Protein AF-0000000069074494 (afdb_homodimer)

Secondary structure (DSSP, 8-state):
-HHHHHHHHHHHHHHHHHHTSTTTTHHHHHHHHSTT--HHHHHHTTHHHHHHHHHHHHHHHHHHHHHHHHHHHHHTS-HHHHHHHHHHHHHHHHHHHHHHHHHTT--HHHHHHHHHHHHHHHHHHHHHHHHH-/-HHHHHHHHHHHHHHHHHHTSTTTTHHHHHHHHSTT--HHHHHHTTHHHHHHHHHHHHHHHHHHHHHHHHHHHHHTS-HHHHHHHHHHHHHHHHHHHHHHHHHTT--HHHHHHHHHHHHHHHHHHHHHHHHH-

InterPro domains:
  IPR013879 Protein of unknown function DUF1761 [PF08570] (5-129)

Structure (mmCIF, N/CA/C/O backbone):
data_AF-0000000069074494-model_v1
#
loop_
_entity.id
_entity.type
_entity.pdbx_description
1 polymer 'Uncharacterized protein'
#
loop_
_atom_site.group_PDB
_atom_site.id
_atom_site.type_symbol
_atom_site.label_atom_id
_atom_site.label_alt_id
_atom_site.label_comp_id
_atom_site.label_asym_id
_atom_site.label_entity_id
_atom_site.label_seq_id
_atom_site.pdbx_PDB_ins_code
_atom_site.Cartn_x
_atom_site.Cartn_y
_atom_site.Cartn_z
_atom_site.occupancy
_atom_site.B_iso_or_equiv
_atom_site.auth_seq_id
_atom_site.auth_comp_id
_atom_site.auth_asym_id
_atom_site.auth_atom_id
_atom_site.pdbx_PDB_model_num
ATOM 1 N N . MET A 1 1 ? 14.758 -21.156 1.182 1 75.94 1 MET A N 1
ATOM 2 C CA . MET A 1 1 ? 13.602 -20.25 1.13 1 75.94 1 MET A CA 1
ATOM 3 C C . MET A 1 1 ? 13.734 -19.141 2.168 1 75.94 1 MET A C 1
ATOM 5 O O . MET A 1 1 ? 13.836 -17.969 1.817 1 75.94 1 MET A O 1
ATOM 9 N N . VAL A 1 2 ? 14.273 -19.469 3.252 1 88.75 2 VAL A N 1
ATOM 10 C CA . VAL A 1 2 ? 14.328 -18.516 4.359 1 88.75 2 VAL A CA 1
ATOM 11 C C . VAL A 1 2 ? 15.531 -17.594 4.188 1 88.75 2 VAL A C 1
ATOM 13 O O . VAL A 1 2 ? 15.422 -16.391 4.391 1 88.75 2 VAL A O 1
ATOM 16 N N . LEU A 1 3 ? 16.578 -18.141 3.568 1 95.38 3 LEU A N 1
ATOM 17 C CA . LEU A 1 3 ? 17.766 -17.312 3.393 1 95.38 3 LEU A CA 1
ATOM 18 C C . LEU A 1 3 ? 17.5 -16.188 2.404 1 95.38 3 LEU A C 1
ATOM 20 O O . LEU A 1 3 ? 17.953 -15.055 2.613 1 95.38 3 LEU A O 1
ATOM 24 N N . GLY A 1 4 ? 16.859 -16.453 1.281 1 96.06 4 GLY A N 1
ATOM 25 C CA . GLY A 1 4 ? 16.5 -15.43 0.317 1 96.06 4 GLY A CA 1
ATOM 26 C C . GLY A 1 4 ? 15.648 -14.32 0.913 1 96.06 4 GLY A C 1
ATOM 27 O O . GLY A 1 4 ? 15.859 -13.141 0.618 1 96.06 4 GLY A O 1
ATOM 28 N N . ALA A 1 5 ? 14.766 -14.75 1.766 1 96.62 5 ALA A N 1
ATOM 29 C CA . ALA A 1 5 ? 13.922 -13.766 2.447 1 96.62 5 ALA A CA 1
ATOM 30 C C . ALA A 1 5 ? 14.75 -12.883 3.371 1 96.62 5 ALA A C 1
ATOM 32 O O . ALA A 1 5 ? 14.57 -11.664 3.396 1 96.62 5 ALA A O 1
ATOM 33 N N . VAL A 1 6 ? 15.656 -13.469 4.121 1 97.62 6 VAL A N 1
ATOM 34 C CA . VAL A 1 6 ? 16.484 -12.727 5.07 1 97.62 6 VAL A CA 1
ATOM 35 C C . VAL A 1 6 ? 17.375 -11.742 4.316 1 97.62 6 VAL A C 1
ATOM 37 O O . VAL A 1 6 ? 17.5 -10.578 4.703 1 97.62 6 VAL A O 1
ATOM 40 N N . VAL A 1 7 ? 17.969 -12.188 3.26 1 97.69 7 VAL A N 1
ATOM 41 C CA . VAL A 1 7 ? 18.828 -11.328 2.463 1 97.69 7 VAL A CA 1
ATOM 42 C C . VAL A 1 7 ? 18.016 -10.18 1.879 1 97.69 7 VAL A C 1
ATOM 44 O O . VAL A 1 7 ? 18.469 -9.031 1.839 1 97.69 7 VAL A O 1
ATOM 47 N N . GLY A 1 8 ? 16.828 -10.516 1.332 1 97.56 8 GLY A N 1
ATOM 48 C CA . GLY A 1 8 ? 15.945 -9.477 0.823 1 97.56 8 GLY A CA 1
ATOM 49 C C . GLY A 1 8 ? 15.57 -8.438 1.869 1 97.56 8 GLY A C 1
ATOM 50 O O . GLY A 1 8 ? 15.586 -7.238 1.595 1 97.56 8 GLY A O 1
ATOM 51 N N . ILE A 1 9 ? 15.281 -8.875 3.086 1 97.19 9 ILE A N 1
ATOM 52 C CA . ILE A 1 9 ? 14.898 -8.008 4.195 1 97.19 9 ILE A CA 1
ATOM 53 C C . ILE A 1 9 ? 16.062 -7.09 4.555 1 97.19 9 ILE A C 1
ATOM 55 O O . ILE A 1 9 ? 15.898 -5.871 4.648 1 97.19 9 ILE A O 1
ATOM 59 N N . VAL A 1 10 ? 17.234 -7.621 4.703 1 97.38 10 VAL A N 1
ATOM 60 C CA . VAL A 1 10 ? 18.422 -6.844 5.078 1 97.38 10 VAL A CA 1
ATOM 61 C C . VAL A 1 10 ? 18.75 -5.855 3.967 1 97.38 10 VAL A C 1
ATOM 63 O O . VAL A 1 10 ? 19.062 -4.691 4.234 1 97.38 10 VAL A O 1
ATOM 66 N N . SER A 1 11 ? 18.719 -6.301 2.746 1 97.06 11 SER A N 1
ATOM 67 C CA . SER A 1 11 ? 19.016 -5.438 1.606 1 97.06 11 SER A CA 1
ATOM 68 C C . SER A 1 11 ? 18.031 -4.27 1.531 1 97.06 11 SER A C 1
ATOM 70 O O . SER A 1 11 ? 18.406 -3.166 1.13 1 97.06 11 SER A O 1
ATOM 72 N N . SER A 1 12 ? 16.797 -4.551 1.863 1 95.81 12 SER A N 1
ATOM 73 C CA . SER A 1 12 ? 15.789 -3.496 1.831 1 95.81 12 SER A CA 1
ATOM 74 C C . SER A 1 12 ? 16.078 -2.422 2.873 1 95.81 12 SER A C 1
ATOM 76 O O . SER A 1 12 ? 15.797 -1.242 2.654 1 95.81 12 SER A O 1
ATOM 78 N N . GLN A 1 13 ? 16.656 -2.836 4.055 1 95.62 13 GLN A N 1
ATOM 79 C CA . GLN A 1 13 ? 17.031 -1.867 5.078 1 95.62 13 GLN A CA 1
ATOM 80 C C . GLN A 1 13 ? 18.172 -0.971 4.594 1 95.62 13 GLN A C 1
ATOM 82 O O . GLN A 1 13 ? 18.156 0.241 4.816 1 95.62 13 GLN A O 1
ATOM 87 N N . VAL A 1 14 ? 19.109 -1.57 3.973 1 97.12 14 VAL A N 1
ATOM 88 C CA . VAL A 1 14 ? 20.234 -0.83 3.406 1 97.12 14 VAL A CA 1
ATOM 89 C C . VAL A 1 14 ? 19.734 0.125 2.326 1 97.12 14 VAL A C 1
ATOM 91 O O . VAL A 1 14 ? 20.141 1.287 2.277 1 97.12 14 VAL A O 1
ATOM 94 N N . LEU A 1 15 ? 18.875 -0.378 1.463 1 97.69 15 LEU A N 1
ATOM 95 C CA . LEU A 1 15 ? 18.281 0.456 0.42 1 97.69 15 LEU A CA 1
ATOM 96 C C . LEU A 1 15 ? 17.562 1.656 1.024 1 97.69 15 LEU A C 1
ATOM 98 O O . LEU A 1 15 ? 17.625 2.76 0.479 1 97.69 15 LEU A O 1
ATOM 102 N N . GLY A 1 16 ? 16.828 1.449 2.111 1 96.31 16 GLY A N 1
ATOM 103 C CA . GLY A 1 16 ? 16.141 2.547 2.783 1 96.31 16 GLY A CA 1
ATOM 104 C C . GLY A 1 16 ? 17.094 3.619 3.281 1 96.31 16 GLY A C 1
ATOM 105 O O . GLY A 1 16 ? 16.844 4.812 3.098 1 96.31 16 GLY A O 1
ATOM 106 N N . ALA A 1 17 ? 18.156 3.213 3.926 1 94.81 17 ALA A N 1
ATOM 107 C CA . ALA A 1 17 ? 19.156 4.148 4.422 1 94.81 17 ALA A CA 1
ATOM 108 C C . ALA A 1 17 ? 19.766 4.961 3.279 1 94.81 17 ALA A C 1
ATOM 110 O O . ALA A 1 17 ? 20.016 6.156 3.428 1 94.81 17 ALA A O 1
ATOM 111 N N . LEU A 1 18 ? 19.922 4.359 2.18 1 97.44 18 LEU A N 1
ATOM 112 C CA . LEU A 1 18 ? 20.5 5.035 1.025 1 97.44 18 LEU A CA 1
ATOM 113 C C . LEU A 1 18 ? 19.469 5.93 0.344 1 97.44 18 LEU A C 1
ATOM 115 O O . LEU A 1 18 ? 19.75 7.086 0.035 1 97.44 18 LEU A O 1
ATOM 119 N N . TRP A 1 19 ? 18.297 5.445 0.095 1 97.75 19 TRP A N 1
ATOM 120 C CA . TRP A 1 19 ? 17.234 6.117 -0.634 1 97.75 19 TRP A CA 1
ATOM 121 C C . TRP A 1 19 ? 16.828 7.414 0.06 1 97.75 19 TRP A C 1
ATOM 123 O O . TRP A 1 19 ? 16.578 8.43 -0.599 1 97.75 19 TRP A O 1
ATOM 133 N N . TYR A 1 20 ? 16.828 7.387 1.377 1 95.44 20 TYR A N 1
ATOM 134 C CA . TYR A 1 20 ? 16.359 8.539 2.131 1 95.44 20 TYR A CA 1
ATOM 135 C C . TYR A 1 20 ? 17.516 9.297 2.766 1 95.44 20 TYR A C 1
ATOM 137 O O . TYR A 1 20 ? 17.312 10.078 3.701 1 95.44 20 TYR A O 1
ATOM 145 N N . SER A 1 21 ? 18.672 9.047 2.289 1 95.44 21 SER A N 1
ATOM 146 C CA . SER A 1 21 ? 19.828 9.844 2.693 1 95.44 21 SER A CA 1
ATOM 147 C C . SER A 1 21 ? 19.781 11.234 2.068 1 95.44 21 SER A C 1
ATOM 149 O O . SER A 1 21 ? 19.172 11.43 1.02 1 95.44 21 SER A O 1
ATOM 151 N N . PRO A 1 22 ? 20.406 12.242 2.732 1 92.38 22 PRO A N 1
ATOM 152 C CA . PRO A 1 22 ? 20.438 13.602 2.186 1 92.38 22 PRO A CA 1
ATOM 153 C C . PRO A 1 22 ? 21.078 13.656 0.796 1 92.38 22 PRO A C 1
ATOM 155 O O . PRO A 1 22 ? 20.75 14.539 0.001 1 92.38 22 PRO A O 1
ATOM 158 N N . ARG A 1 23 ? 22 12.766 0.434 1 94.25 23 ARG A N 1
ATOM 159 C CA . ARG A 1 23 ? 22.719 12.758 -0.834 1 94.25 23 ARG A CA 1
ATOM 160 C C . ARG A 1 23 ? 21.844 12.227 -1.963 1 94.25 23 ARG A C 1
ATOM 162 O O . ARG A 1 23 ? 22.156 12.406 -3.141 1 94.25 23 ARG A O 1
ATOM 169 N N . VAL A 1 24 ? 20.688 11.602 -1.745 1 96.62 24 VAL A N 1
ATOM 170 C CA . VAL A 1 24 ? 19.828 11.008 -2.764 1 96.62 24 VAL A CA 1
ATOM 171 C C . VAL A 1 24 ? 18.469 11.703 -2.768 1 96.62 24 VAL A C 1
ATOM 173 O O . VAL A 1 24 ? 18.312 12.773 -3.361 1 96.62 24 VAL A O 1
ATOM 176 N N . LEU A 1 25 ? 17.422 11.023 -1.997 1 97.62 25 LEU A N 1
ATOM 177 C CA . LEU A 1 25 ? 16.094 11.633 -2.076 1 97.62 25 LEU A CA 1
ATOM 178 C C . LEU A 1 25 ? 15.617 12.07 -0.695 1 97.62 25 LEU A C 1
ATOM 180 O O . LEU A 1 25 ? 14.492 12.555 -0.55 1 97.62 25 LEU A O 1
ATOM 184 N N . GLY A 1 26 ? 16.5 11.953 0.281 1 94.62 26 GLY A N 1
ATOM 185 C CA . GLY A 1 26 ? 16.109 12.25 1.651 1 94.62 26 GLY A CA 1
ATOM 186 C C . GLY A 1 26 ? 15.711 13.695 1.859 1 94.62 26 GLY A C 1
ATOM 187 O O . GLY A 1 26 ? 14.703 13.977 2.506 1 94.62 26 GLY A O 1
ATOM 188 N N . ASN A 1 27 ? 16.453 14.648 1.321 1 94.56 27 ASN A N 1
ATOM 189 C CA . ASN A 1 27 ? 16.141 16.062 1.478 1 94.56 27 ASN A CA 1
ATOM 190 C C . ASN A 1 27 ? 14.852 16.453 0.771 1 94.56 27 ASN A C 1
ATOM 192 O O . ASN A 1 27 ? 14.055 17.219 1.305 1 94.56 27 ASN A O 1
ATOM 196 N N . ALA A 1 28 ? 14.688 15.969 -0.398 1 95.94 28 ALA A N 1
ATOM 197 C CA . ALA A 1 28 ? 13.461 16.234 -1.137 1 95.94 28 ALA A CA 1
ATOM 198 C C . ALA A 1 28 ? 12.242 15.688 -0.399 1 95.94 28 ALA A C 1
ATOM 200 O O . ALA A 1 28 ? 11.195 16.328 -0.348 1 95.94 28 ALA A O 1
ATOM 201 N N . TRP A 1 29 ? 12.414 14.562 0.149 1 96.56 29 TRP A N 1
ATOM 202 C CA . TRP A 1 29 ? 11.352 13.938 0.922 1 96.56 29 TRP A CA 1
ATOM 203 C C . TRP A 1 29 ? 11.039 14.742 2.174 1 96.56 29 TRP A C 1
ATOM 205 O O . TRP A 1 29 ? 9.867 15.016 2.469 1 96.56 29 TRP A O 1
ATOM 215 N N . MET A 1 30 ? 12.055 15.148 2.902 1 94 30 MET A N 1
ATOM 216 C CA . MET A 1 30 ? 11.875 15.875 4.156 1 94 30 MET A CA 1
ATOM 217 C C . MET A 1 30 ? 11.227 17.234 3.91 1 94 30 MET A C 1
ATOM 219 O O . MET A 1 30 ? 10.414 17.688 4.719 1 94 30 MET A O 1
ATOM 223 N N . ARG A 1 31 ? 11.547 17.844 2.857 1 94.81 31 ARG A N 1
ATOM 224 C CA . ARG A 1 31 ? 11.047 19.172 2.543 1 94.81 31 ARG A CA 1
ATOM 225 C C . ARG A 1 31 ? 9.531 19.188 2.398 1 94.81 31 ARG A C 1
ATOM 227 O O . ARG A 1 31 ? 8.867 20.141 2.781 1 94.81 31 ARG A O 1
ATOM 234 N N . VAL A 1 32 ? 9 18.094 1.913 1 95.62 32 VAL A N 1
ATOM 235 C CA . VAL A 1 32 ? 7.566 18.078 1.65 1 95.62 32 VAL A CA 1
ATOM 236 C C . VAL A 1 32 ? 6.836 17.406 2.812 1 95.62 32 VAL A C 1
ATOM 238 O O . VAL A 1 32 ? 5.66 17.703 3.061 1 95.62 32 VAL A O 1
ATOM 241 N N . THR A 1 33 ? 7.508 16.578 3.527 1 94 33 THR A N 1
ATOM 242 C CA . THR A 1 33 ? 6.891 15.836 4.621 1 94 33 THR A CA 1
ATOM 243 C C . THR A 1 33 ? 6.895 16.656 5.906 1 94 33 THR A C 1
ATOM 245 O O . THR A 1 33 ? 5.969 16.562 6.711 1 94 33 THR A O 1
ATOM 248 N N . TYR A 1 34 ? 7.914 17.406 6.109 1 93.12 34 TYR A N 1
ATOM 249 C CA . TYR A 1 34 ? 8.07 18.266 7.285 1 93.12 34 TYR A CA 1
ATOM 250 C C . TYR A 1 34 ? 8.477 19.672 6.887 1 93.12 34 TYR A C 1
ATOM 252 O O . TYR A 1 34 ? 9.57 20.141 7.234 1 93.12 34 TYR A O 1
ATOM 260 N N . PRO A 1 35 ? 7.473 20.328 6.324 1 92.81 35 PRO A N 1
ATOM 261 C CA . PRO A 1 35 ? 7.84 21.672 5.855 1 92.81 35 PRO A CA 1
ATOM 262 C C . PRO A 1 35 ? 8.297 22.594 6.988 1 92.81 35 PRO A C 1
ATOM 264 O O . PRO A 1 35 ? 7.625 22.688 8.016 1 92.81 35 PRO A O 1
ATOM 267 N N . GLY A 1 36 ? 9.469 23.234 6.766 1 91.44 36 GLY A N 1
ATOM 268 C CA . GLY A 1 36 ? 9.977 24.25 7.676 1 91.44 36 GLY A CA 1
ATOM 269 C C . GLY A 1 36 ? 10.688 23.672 8.883 1 91.44 36 GLY A C 1
ATOM 270 O O . GLY A 1 36 ? 11.125 24.406 9.766 1 91.44 36 GLY A O 1
ATOM 271 N N . LYS A 1 37 ? 10.742 22.422 8.961 1 89.75 37 LYS A N 1
ATOM 272 C CA . LYS A 1 37 ? 11.422 21.797 10.094 1 89.75 37 LYS A CA 1
ATOM 273 C C . LYS A 1 37 ? 12.812 21.312 9.703 1 89.75 37 LYS A C 1
ATOM 275 O O . LYS A 1 37 ? 13.031 20.891 8.57 1 89.75 37 LYS A O 1
ATOM 280 N N . THR A 1 38 ? 13.656 21.422 10.633 1 85.56 38 THR A N 1
ATOM 281 C CA . THR A 1 38 ? 15 20.875 10.43 1 85.56 38 THR A CA 1
ATOM 282 C C . THR A 1 38 ? 15.055 19.406 10.812 1 85.56 38 THR A C 1
ATOM 284 O O . THR A 1 38 ? 14.156 18.906 11.492 1 85.56 38 THR A O 1
ATOM 287 N N . GLU A 1 39 ? 16.062 18.75 10.25 1 82.44 39 GLU A N 1
ATOM 288 C CA . GLU A 1 39 ? 16.25 17.344 10.602 1 82.44 39 GLU A CA 1
ATOM 289 C C . GLU A 1 39 ? 16.328 17.156 12.117 1 82.44 39 GLU A C 1
ATOM 291 O O . GLU A 1 39 ? 15.812 16.188 12.656 1 82.44 39 GLU A O 1
ATOM 296 N N . GLU A 1 40 ? 17.062 18.062 12.734 1 82.75 40 GLU A N 1
ATOM 297 C CA . GLU A 1 40 ? 17.203 18.016 14.188 1 82.75 40 GLU A CA 1
ATOM 298 C C . GLU A 1 40 ? 15.859 18.141 14.883 1 82.75 40 GLU A C 1
ATOM 300 O O . GLU A 1 40 ? 15.602 17.469 15.883 1 82.75 40 GLU A O 1
ATOM 305 N N . GLU A 1 41 ? 15.039 18.938 14.398 1 85.25 41 GLU A N 1
ATOM 306 C CA . GLU A 1 41 ? 13.711 19.125 14.977 1 85.25 41 GLU A CA 1
ATOM 307 C C . GLU A 1 41 ? 12.852 17.875 14.805 1 85.25 41 GLU A C 1
ATOM 309 O O . GLU A 1 41 ? 12.109 17.484 15.719 1 85.25 41 GLU A O 1
ATOM 314 N N . VAL A 1 42 ? 12.93 17.312 13.648 1 82.94 42 VAL A N 1
ATOM 315 C CA . VAL A 1 42 ? 12.156 16.109 13.359 1 82.94 42 VAL A CA 1
ATOM 316 C C . VAL A 1 42 ? 12.641 14.953 14.227 1 82.94 42 VAL A C 1
ATOM 318 O O . VAL A 1 42 ? 11.844 14.203 14.781 1 82.94 42 VAL A O 1
ATOM 321 N N . ARG A 1 43 ? 13.891 14.859 14.336 1 80.31 43 ARG A N 1
ATOM 322 C CA . ARG A 1 43 ? 14.492 13.797 15.133 1 80.31 43 ARG A CA 1
ATOM 323 C C . ARG A 1 43 ? 14.172 13.984 16.609 1 80.31 43 ARG A C 1
ATOM 325 O O . ARG A 1 43 ? 13.961 13 17.328 1 80.31 43 ARG A O 1
ATOM 332 N N . ALA A 1 44 ? 14.266 15.18 17 1 77.38 44 ALA A N 1
ATOM 333 C CA . ALA A 1 44 ? 13.953 15.5 18.391 1 77.38 44 ALA A CA 1
ATOM 334 C C . ALA A 1 44 ? 12.5 15.172 18.719 1 77.38 44 ALA A C 1
ATOM 336 O O . ALA A 1 44 ? 12.18 14.828 19.859 1 77.38 44 ALA A O 1
ATOM 337 N N . ALA A 1 45 ? 11.812 15.305 17.609 1 73.88 45 ALA A N 1
ATOM 338 C CA . ALA A 1 45 ? 10.414 14.93 17.812 1 73.88 45 ALA A CA 1
ATOM 339 C C . ALA A 1 45 ? 10.242 13.414 17.781 1 73.88 45 ALA A C 1
ATOM 341 O O . ALA A 1 45 ? 10.922 12.719 17.016 1 73.88 45 ALA A O 1
ATOM 342 N N . ASN A 1 46 ? 10.336 12.695 18.844 1 61.25 46 ASN A N 1
ATOM 343 C CA . ASN A 1 46 ? 10.227 11.281 19.188 1 61.25 46 ASN A CA 1
ATOM 344 C C . ASN A 1 46 ? 9.719 10.445 18.016 1 61.25 46 ASN A C 1
ATOM 346 O O . ASN A 1 46 ? 9.742 9.219 18.062 1 61.25 46 ASN A O 1
ATOM 350 N N . ASN A 1 47 ? 9.703 10.938 16.781 1 64.75 47 ASN A N 1
ATOM 351 C CA . ASN A 1 47 ? 9.047 10.188 15.711 1 64.75 47 ASN A CA 1
ATOM 352 C C . ASN A 1 47 ? 10.023 9.25 15.008 1 64.75 47 ASN A C 1
ATOM 354 O O . ASN A 1 47 ? 9.695 8.102 14.727 1 64.75 47 ASN A O 1
ATOM 358 N N . CYS A 1 48 ? 11.211 9.641 14.984 1 67.12 48 CYS A N 1
ATOM 359 C CA . CYS A 1 48 ? 12.172 8.867 14.203 1 67.12 48 CYS A CA 1
ATOM 360 C C . CYS A 1 48 ? 12.711 7.691 15.008 1 67.12 48 CYS A C 1
ATOM 362 O O . CYS A 1 48 ? 12.891 6.598 14.477 1 67.12 48 CYS A O 1
ATOM 364 N N . SER A 1 49 ? 12.945 7.918 16.266 1 77.31 49 SER A N 1
ATOM 365 C CA . SER A 1 49 ? 13.492 6.848 17.078 1 77.31 49 SER A CA 1
ATOM 366 C C . SER A 1 49 ? 12.516 5.684 17.203 1 77.31 49 SER A C 1
ATOM 368 O O . SER A 1 49 ? 12.93 4.527 17.312 1 77.31 49 SER A O 1
ATOM 370 N N . LYS A 1 50 ? 11.344 5.945 17.156 1 86.69 50 LYS A N 1
ATOM 371 C CA . LYS A 1 50 ? 10.336 4.887 17.234 1 86.69 50 LYS A CA 1
ATOM 372 C C . LYS A 1 50 ? 10.055 4.305 15.844 1 86.69 50 LYS A C 1
ATOM 374 O O . LYS A 1 50 ? 9.68 3.135 15.727 1 86.69 50 LYS A O 1
ATOM 379 N N . ALA A 1 51 ? 10.266 5.102 14.883 1 90.5 51 ALA A N 1
ATOM 380 C CA . ALA A 1 51 ? 9.93 4.711 13.523 1 90.5 51 ALA A CA 1
ATOM 381 C C . ALA A 1 51 ? 10.883 3.646 12.992 1 90.5 51 ALA A C 1
ATOM 383 O O . ALA A 1 51 ? 10.469 2.709 12.312 1 90.5 51 ALA A O 1
ATOM 384 N N . MET A 1 52 ? 12.125 3.74 13.43 1 90.56 52 MET A N 1
ATOM 385 C CA . MET A 1 52 ? 13.141 2.857 12.859 1 90.56 52 MET A CA 1
ATOM 386 C C . MET A 1 52 ? 12.891 1.408 13.266 1 90.56 52 MET A C 1
ATOM 388 O O . MET A 1 52 ? 12.805 0.527 12.406 1 90.56 52 MET A O 1
ATOM 392 N N . PRO A 1 53 ? 12.727 1.116 14.5 1 93.25 53 PRO A N 1
ATOM 393 C CA . PRO A 1 53 ? 12.477 -0.283 14.859 1 93.25 53 PRO A CA 1
ATOM 394 C C . PRO A 1 53 ? 11.164 -0.809 14.297 1 93.25 53 PRO A C 1
ATOM 396 O O . PRO A 1 53 ? 11.07 -1.978 13.914 1 93.25 53 PRO A O 1
ATOM 399 N N . VAL A 1 54 ? 10.156 -0.032 14.312 1 94.5 54 VAL A N 1
ATOM 400 C CA . VAL A 1 54 ? 8.867 -0.443 13.766 1 94.5 54 VAL A CA 1
ATOM 401 C C . VAL A 1 54 ? 9.008 -0.752 12.281 1 94.5 54 VAL A C 1
ATOM 403 O O . VAL A 1 54 ? 8.445 -1.736 11.789 1 94.5 54 VAL A O 1
ATOM 406 N N . ALA A 1 55 ? 9.727 0.119 11.617 1 93.88 55 ALA A N 1
ATOM 407 C CA . ALA A 1 55 ? 9.969 -0.095 10.195 1 93.88 55 ALA A CA 1
ATOM 408 C C . ALA A 1 55 ? 10.719 -1.402 9.953 1 93.88 55 ALA A C 1
ATOM 410 O O . ALA A 1 55 ? 10.391 -2.15 9.031 1 93.88 55 ALA A O 1
ATOM 411 N N . MET A 1 56 ? 11.719 -1.645 10.789 1 95.19 56 MET A N 1
ATOM 412 C CA . MET A 1 56 ? 12.508 -2.861 10.633 1 95.19 56 MET A CA 1
ATOM 413 C C . MET A 1 56 ? 11.641 -4.102 10.805 1 95.19 56 MET A C 1
ATOM 415 O O . MET A 1 56 ? 11.75 -5.055 10.031 1 95.19 56 MET A O 1
ATOM 419 N N . VAL A 1 57 ? 10.797 -4.09 11.781 1 97.38 57 VAL A N 1
ATOM 420 C CA . VAL A 1 57 ? 9.914 -5.223 12.055 1 97.38 57 VAL A CA 1
ATOM 421 C C . VAL A 1 57 ? 8.914 -5.387 10.922 1 97.38 57 VAL A C 1
ATOM 423 O O . VAL A 1 57 ? 8.664 -6.504 10.461 1 97.38 57 VAL A O 1
ATOM 426 N N . SER A 1 58 ? 8.367 -4.324 10.5 1 98 58 SER A N 1
ATOM 427 C CA . SER A 1 58 ? 7.352 -4.391 9.461 1 98 58 SER A CA 1
ATOM 428 C C . SER A 1 58 ? 7.934 -4.922 8.156 1 98 58 SER A C 1
ATOM 430 O O . SER A 1 58 ? 7.285 -5.699 7.449 1 98 58 SER A O 1
ATOM 432 N N . TYR A 1 59 ? 9.102 -4.492 7.789 1 97.44 59 TYR A N 1
ATOM 433 C CA . TYR A 1 59 ? 9.719 -4.969 6.555 1 97.44 59 TYR A CA 1
ATOM 434 C C . TYR A 1 59 ? 10.117 -6.434 6.676 1 97.44 59 TYR A C 1
ATOM 436 O O . TYR A 1 59 ? 10.078 -7.18 5.695 1 97.44 59 TYR A O 1
ATOM 444 N N . ALA A 1 60 ? 10.594 -6.773 7.898 1 97.94 60 ALA A N 1
ATOM 445 C CA . ALA A 1 60 ? 10.859 -8.195 8.117 1 97.94 60 ALA A CA 1
ATOM 446 C C . ALA A 1 60 ? 9.602 -9.031 7.895 1 97.94 60 ALA A C 1
ATOM 448 O O . ALA A 1 60 ? 9.648 -10.055 7.215 1 97.94 60 ALA A O 1
ATOM 449 N N . LEU A 1 61 ? 8.5 -8.602 8.484 1 98.56 61 LEU A N 1
ATOM 450 C CA . LEU A 1 61 ? 7.23 -9.305 8.312 1 98.56 61 LEU A CA 1
ATOM 451 C C . LEU A 1 61 ? 6.812 -9.312 6.844 1 98.56 61 LEU A C 1
ATOM 453 O O . LEU A 1 61 ? 6.27 -10.305 6.355 1 98.56 61 LEU A O 1
ATOM 457 N N . LEU A 1 62 ? 7.043 -8.25 6.18 1 98.5 62 LEU A N 1
ATOM 458 C CA . LEU A 1 62 ? 6.727 -8.148 4.758 1 98.5 62 LEU A CA 1
ATOM 459 C C . LEU A 1 62 ? 7.512 -9.172 3.949 1 98.5 62 LEU A C 1
ATOM 461 O O . LEU A 1 62 ? 6.953 -9.859 3.092 1 98.5 62 LEU A O 1
ATOM 465 N N . GLY A 1 63 ? 8.812 -9.203 4.18 1 97.94 63 GLY A N 1
ATOM 466 C CA . GLY A 1 63 ? 9.633 -10.18 3.48 1 97.94 63 GLY A CA 1
ATOM 467 C C . GLY A 1 63 ? 9.18 -11.609 3.705 1 97.94 63 GLY A C 1
ATOM 468 O O . GLY A 1 63 ? 9.133 -12.406 2.766 1 97.94 63 GLY A O 1
ATOM 469 N N . PHE A 1 64 ? 8.836 -11.906 4.938 1 97.75 64 PHE A N 1
ATOM 470 C CA . PHE A 1 64 ? 8.383 -13.258 5.25 1 97.75 64 PHE A CA 1
ATOM 471 C C . PHE A 1 64 ? 7.02 -13.531 4.621 1 97.75 64 PHE A C 1
ATOM 473 O O . PHE A 1 64 ? 6.734 -14.648 4.199 1 97.75 64 PHE A O 1
ATOM 480 N N . LEU A 1 65 ? 6.211 -12.578 4.668 1 98 65 LEU A N 1
ATOM 481 C CA . LEU A 1 65 ? 4.91 -12.711 4.016 1 98 65 LEU A CA 1
ATOM 482 C C . LEU A 1 65 ? 5.078 -13.023 2.533 1 98 65 LEU A C 1
ATOM 484 O O . LEU A 1 65 ? 4.406 -13.906 1.999 1 98 65 LEU A O 1
ATOM 488 N N . ILE A 1 66 ? 5.918 -12.289 1.86 1 97.12 66 ILE A N 1
ATOM 489 C CA . ILE A 1 66 ? 6.152 -12.492 0.436 1 97.12 66 ILE A CA 1
ATOM 490 C C . ILE A 1 66 ? 6.734 -13.891 0.209 1 97.12 66 ILE A C 1
ATOM 492 O O . ILE A 1 66 ? 6.312 -14.602 -0.707 1 97.12 66 ILE A O 1
ATOM 496 N N . ASN A 1 67 ? 7.637 -14.258 1.052 1 96.5 67 ASN A N 1
ATOM 497 C CA . ASN A 1 67 ? 8.219 -15.586 0.947 1 96.5 67 ASN A CA 1
ATOM 498 C C . ASN A 1 67 ? 7.168 -16.672 1.116 1 96.5 67 ASN A C 1
ATOM 500 O O . ASN A 1 67 ? 7.172 -17.672 0.386 1 96.5 67 ASN A O 1
ATOM 504 N N . PHE A 1 68 ? 6.383 -16.484 2.113 1 94.38 68 PHE A N 1
ATOM 505 C CA . PHE A 1 68 ? 5.34 -17.453 2.398 1 94.38 68 PHE A CA 1
ATOM 506 C C . PHE A 1 68 ? 4.316 -17.5 1.271 1 94.38 68 PHE A C 1
ATOM 508 O O . PHE A 1 68 ? 3.939 -18.594 0.812 1 94.38 68 PHE A O 1
ATOM 515 N N . ALA A 1 69 ? 3.867 -16.438 0.812 1 92.56 69 ALA A N 1
ATOM 516 C CA . ALA A 1 69 ? 2.75 -16.344 -0.124 1 92.56 69 ALA A CA 1
ATOM 517 C C . ALA A 1 69 ? 3.203 -16.656 -1.551 1 92.56 69 ALA A C 1
ATOM 519 O O . ALA A 1 69 ? 2.443 -17.203 -2.346 1 92.56 69 ALA A O 1
ATOM 520 N N . LEU A 1 70 ? 4.395 -16.297 -1.869 1 90.38 70 LEU A N 1
ATOM 521 C CA . LEU A 1 70 ? 4.805 -16.344 -3.268 1 90.38 70 LEU A CA 1
ATOM 522 C C . LEU A 1 70 ? 6.055 -17.203 -3.432 1 90.38 70 LEU A C 1
ATOM 524 O O . LEU A 1 70 ? 6.512 -17.438 -4.555 1 90.38 70 LEU A O 1
ATOM 528 N N . GLY A 1 71 ? 6.586 -17.656 -2.385 1 89.75 71 GLY A N 1
ATOM 529 C CA . GLY A 1 71 ? 7.84 -18.406 -2.41 1 89.75 71 GLY A CA 1
ATOM 530 C C . GLY A 1 71 ? 7.875 -19.484 -3.477 1 89.75 71 GLY A C 1
ATOM 531 O O . GLY A 1 71 ? 8.75 -19.469 -4.344 1 89.75 71 GLY A O 1
ATOM 532 N N . PRO A 1 72 ? 6.93 -20.391 -3.438 1 89.19 72 PRO A N 1
ATOM 533 C CA . PRO A 1 72 ? 6.938 -21.484 -4.418 1 89.19 72 PRO A CA 1
ATOM 534 C C . PRO A 1 72 ? 6.848 -20.984 -5.855 1 89.19 72 PRO A C 1
ATOM 536 O O . PRO A 1 72 ? 7.508 -21.516 -6.746 1 89.19 72 PRO A O 1
ATOM 539 N N . LEU A 1 73 ? 6.148 -19.938 -6.055 1 86 73 LEU A N 1
ATOM 540 C CA . LEU A 1 73 ? 6 -19.375 -7.387 1 86 73 LEU A CA 1
ATOM 541 C C . LEU A 1 73 ? 7.273 -18.641 -7.816 1 86 73 LEU A C 1
ATOM 543 O O . LEU A 1 73 ? 7.637 -18.672 -8.992 1 86 73 LEU A O 1
ATOM 547 N N . LEU A 1 74 ? 7.875 -18.047 -6.906 1 90.81 74 LEU A N 1
ATOM 548 C CA . LEU A 1 74 ? 9.086 -17.297 -7.203 1 90.81 74 LEU A CA 1
ATOM 549 C C . LEU A 1 74 ? 10.266 -18.234 -7.461 1 90.81 74 LEU A C 1
ATOM 551 O O . LEU A 1 74 ? 11.062 -17.984 -8.367 1 90.81 74 LEU A O 1
ATOM 555 N N . LYS A 1 75 ? 10.289 -19.25 -6.801 1 89.25 75 LYS A N 1
ATOM 556 C CA . LYS A 1 75 ? 11.398 -20.188 -6.93 1 89.25 75 LYS A CA 1
ATOM 557 C C . LYS A 1 75 ? 11.297 -21 -8.219 1 89.25 75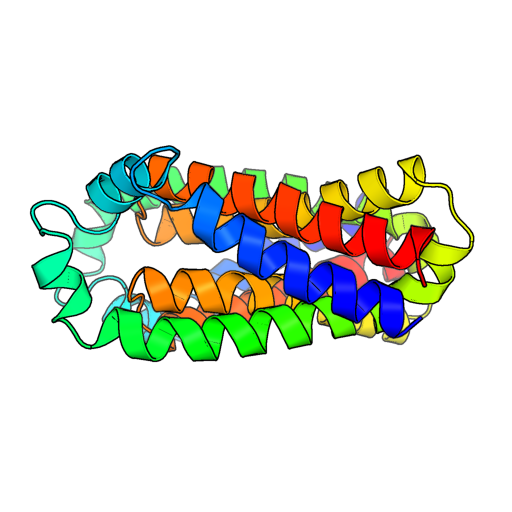 LYS A C 1
ATOM 559 O O . LYS A 1 75 ? 12.305 -21.406 -8.781 1 89.25 75 LYS A O 1
ATOM 564 N N . SER A 1 76 ? 10.141 -21.234 -8.625 1 89.06 76 SER A N 1
ATOM 565 C CA . SER A 1 76 ? 9.93 -22 -9.852 1 89.06 76 SER A CA 1
ATOM 566 C C . SER A 1 76 ? 10.023 -21.109 -11.086 1 89.06 76 SER A C 1
ATOM 568 O O . SER A 1 76 ? 10 -21.594 -12.211 1 89.06 76 SER A O 1
ATOM 570 N N . GLY A 1 77 ? 10.203 -19.75 -10.844 1 88.75 77 GLY A N 1
ATOM 571 C CA . GLY A 1 77 ? 10.234 -18.812 -11.953 1 88.75 77 GLY A CA 1
ATOM 572 C C . GLY A 1 77 ? 11.617 -18.266 -12.227 1 88.75 77 GLY A C 1
ATOM 573 O O . GLY A 1 77 ? 12.602 -18.688 -11.625 1 88.75 77 GLY A O 1
ATOM 574 N N . SER A 1 78 ? 11.688 -17.422 -13.227 1 92.31 78 SER A N 1
ATOM 575 C CA . SER A 1 78 ? 12.914 -16.734 -13.594 1 92.31 78 SER A CA 1
ATOM 576 C C . SER A 1 78 ? 13.07 -15.438 -12.797 1 92.31 78 SER A C 1
ATOM 578 O O . SER A 1 78 ? 12.148 -15.008 -12.109 1 92.31 78 SER A O 1
ATOM 580 N N . CYS A 1 79 ? 14.258 -14.906 -12.906 1 93.44 79 CYS A N 1
ATOM 581 C CA . CYS A 1 79 ? 14.5 -13.594 -12.305 1 93.44 79 CYS A CA 1
ATOM 582 C C . CYS A 1 79 ? 13.555 -12.547 -12.891 1 93.44 79 CYS A C 1
ATOM 584 O O . CYS A 1 79 ? 13.094 -11.656 -12.18 1 93.44 79 CYS A O 1
ATOM 586 N N . VAL A 1 80 ? 13.32 -12.695 -14.164 1 95.75 80 VAL A N 1
ATOM 587 C CA . VAL A 1 80 ? 12.398 -11.781 -14.828 1 95.75 80 VAL A CA 1
ATOM 588 C C . VAL A 1 80 ? 11 -11.938 -14.234 1 95.75 80 VAL A C 1
ATOM 590 O O . VAL A 1 80 ? 10.297 -10.945 -14.016 1 95.75 80 VAL A O 1
ATOM 593 N N . ASP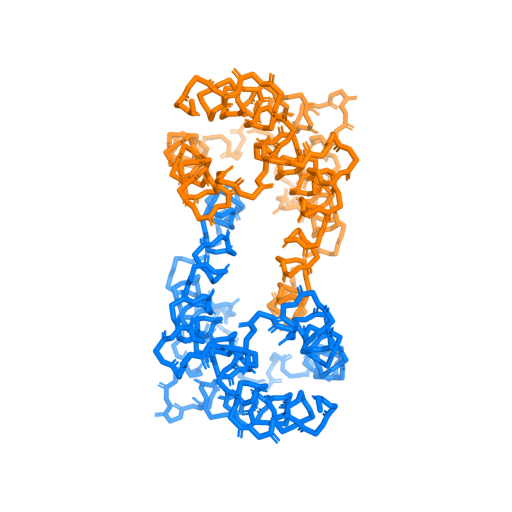 A 1 81 ? 10.602 -13.164 -13.914 1 95.12 81 ASP A N 1
ATOM 594 C CA . ASP A 1 81 ? 9.312 -13.414 -13.281 1 95.12 81 ASP A CA 1
ATOM 595 C C . ASP A 1 81 ? 9.234 -12.75 -11.906 1 95.12 81 ASP A C 1
ATOM 597 O O . ASP A 1 81 ? 8.188 -12.219 -11.523 1 95.12 81 ASP A O 1
ATOM 601 N N . ALA A 1 82 ? 10.344 -12.875 -11.219 1 96.38 82 ALA A N 1
ATOM 602 C CA . ALA A 1 82 ? 10.406 -12.266 -9.898 1 96.38 82 ALA A CA 1
ATOM 603 C C . ALA A 1 82 ? 10.234 -10.75 -9.984 1 96.38 82 ALA A C 1
ATOM 605 O O . ALA A 1 82 ? 9.531 -10.148 -9.172 1 96.38 82 ALA A O 1
ATOM 606 N N . ILE A 1 83 ? 10.852 -10.133 -10.984 1 97.75 83 ILE A N 1
ATOM 607 C CA . ILE A 1 83 ? 10.758 -8.688 -11.188 1 97.75 83 ILE A CA 1
ATOM 608 C C . ILE A 1 83 ? 9.32 -8.312 -11.539 1 97.75 83 ILE A C 1
ATOM 610 O O . ILE A 1 83 ? 8.766 -7.363 -10.984 1 97.75 83 ILE A O 1
ATOM 614 N N . VAL A 1 84 ? 8.734 -9.023 -12.438 1 96.75 84 VAL A N 1
ATOM 615 C CA . VAL A 1 84 ? 7.371 -8.742 -12.875 1 96.75 84 VAL A CA 1
ATOM 616 C C . VAL A 1 84 ? 6.406 -8.852 -11.695 1 96.75 84 VAL A C 1
ATOM 618 O O . VAL A 1 84 ? 5.562 -7.977 -11.5 1 96.75 84 VAL A O 1
ATOM 621 N N . ARG A 1 85 ? 6.527 -9.875 -10.906 1 95.81 85 ARG A N 1
ATOM 622 C CA . ARG A 1 85 ? 5.66 -10.055 -9.75 1 95.81 85 ARG A CA 1
ATOM 623 C C . ARG A 1 85 ? 5.848 -8.93 -8.734 1 95.81 85 ARG A C 1
ATOM 625 O O . ARG A 1 85 ? 4.875 -8.406 -8.188 1 95.81 85 ARG A O 1
ATOM 632 N N . GLY A 1 86 ? 7.117 -8.609 -8.469 1 97.69 86 GLY A N 1
ATOM 633 C CA . GLY A 1 86 ? 7.391 -7.504 -7.566 1 97.69 86 GLY A CA 1
ATOM 634 C C . GLY A 1 86 ? 6.777 -6.195 -8.023 1 97.69 86 GLY A C 1
ATOM 635 O O . GLY A 1 86 ? 6.191 -5.465 -7.219 1 97.69 86 GLY A O 1
ATOM 636 N N . VAL A 1 87 ? 6.875 -5.898 -9.289 1 98.06 87 VAL A N 1
ATOM 637 C CA . VAL A 1 87 ? 6.336 -4.664 -9.852 1 98.06 87 VAL A CA 1
ATOM 638 C C . VAL A 1 87 ? 4.812 -4.68 -9.766 1 98.06 87 VAL A C 1
ATOM 640 O O . VAL A 1 87 ? 4.191 -3.672 -9.43 1 98.06 87 VAL A O 1
ATOM 643 N N . LEU A 1 88 ? 4.195 -5.793 -10.031 1 97.19 88 LEU A N 1
ATOM 644 C CA . LEU A 1 88 ? 2.74 -5.895 -9.977 1 97.19 88 LEU A CA 1
ATOM 645 C C . LEU A 1 88 ? 2.234 -5.672 -8.555 1 97.19 88 LEU A C 1
ATOM 647 O O . LEU A 1 88 ? 1.254 -4.953 -8.344 1 97.19 88 LEU A O 1
ATOM 651 N N . ILE A 1 89 ? 2.887 -6.289 -7.617 1 97.62 89 ILE A N 1
ATOM 652 C CA . ILE A 1 89 ? 2.514 -6.109 -6.219 1 97.62 89 ILE A CA 1
ATOM 653 C C . ILE A 1 89 ? 2.666 -4.641 -5.832 1 97.62 89 ILE A C 1
ATOM 655 O O . ILE A 1 89 ? 1.81 -4.082 -5.141 1 97.62 89 ILE A O 1
ATOM 659 N N . SER A 1 90 ? 3.768 -4.047 -6.254 1 98.5 90 SER A N 1
ATOM 660 C CA . SER A 1 90 ? 4.012 -2.65 -5.91 1 98.5 90 SER A CA 1
ATOM 661 C C . SER A 1 90 ? 2.971 -1.735 -6.543 1 98.5 90 SER A C 1
ATOM 663 O O . SER A 1 90 ? 2.621 -0.698 -5.977 1 98.5 90 SER A O 1
ATOM 665 N N . MET A 1 91 ? 2.479 -2.104 -7.695 1 98.56 91 MET A N 1
ATOM 666 C CA . MET A 1 91 ? 1.426 -1.317 -8.336 1 98.56 91 MET A CA 1
ATOM 667 C C . MET A 1 91 ? 0.138 -1.369 -7.52 1 98.56 91 MET A C 1
ATOM 669 O O . MET A 1 91 ? -0.603 -0.386 -7.457 1 98.56 91 MET A O 1
ATOM 673 N N . VAL A 1 92 ? -0.145 -2.512 -6.941 1 98.38 92 VAL A N 1
ATOM 674 C CA . VAL A 1 92 ? -1.302 -2.621 -6.059 1 98.38 92 VAL A CA 1
ATOM 675 C C . VAL A 1 92 ? -1.163 -1.641 -4.898 1 98.38 92 VAL A C 1
ATOM 677 O O . VAL A 1 92 ? -2.104 -0.91 -4.578 1 98.38 92 VAL A O 1
ATOM 680 N N . VAL A 1 93 ? 0.032 -1.607 -4.309 1 98.62 93 VAL A N 1
ATOM 681 C CA . VAL A 1 93 ? 0.336 -0.736 -3.178 1 98.62 93 VAL A CA 1
ATOM 682 C C . VAL A 1 93 ? 0.144 0.723 -3.584 1 98.62 93 VAL A C 1
ATOM 684 O O . VAL A 1 93 ? -0.459 1.506 -2.846 1 98.62 93 VAL A O 1
ATOM 687 N N . THR A 1 94 ? 0.612 1.014 -4.754 1 98.75 94 THR A N 1
ATOM 688 C CA . THR A 1 94 ? 0.557 2.387 -5.242 1 98.75 94 THR A CA 1
ATOM 689 C C . THR A 1 94 ? -0.881 2.793 -5.551 1 98.75 94 THR A C 1
ATOM 691 O O . THR A 1 94 ? -1.347 3.844 -5.102 1 98.75 94 THR A O 1
ATOM 694 N N . LEU A 1 95 ? -1.543 1.988 -6.242 1 98.69 95 LEU A N 1
ATOM 695 C CA . LEU A 1 95 ? -2.863 2.352 -6.746 1 98.69 95 LEU A CA 1
ATOM 696 C C . LEU A 1 95 ? -3.855 2.512 -5.602 1 98.69 95 LEU A C 1
ATOM 698 O O . LEU A 1 95 ? -4.699 3.41 -5.625 1 98.69 95 LEU A O 1
ATOM 702 N N . ILE A 1 96 ? -3.77 1.655 -4.648 1 98.25 96 ILE A N 1
ATOM 703 C CA . ILE A 1 96 ? -4.742 1.775 -3.568 1 98.25 96 ILE A CA 1
ATOM 704 C C . ILE A 1 96 ? -4.422 3 -2.717 1 98.25 96 ILE A C 1
ATOM 706 O O . ILE A 1 96 ? -5.324 3.639 -2.17 1 98.25 96 ILE A O 1
ATOM 710 N N . ASP A 1 97 ? -3.152 3.377 -2.635 1 98.44 97 ASP A N 1
ATOM 711 C CA . ASP A 1 97 ? -2.762 4.492 -1.777 1 98.44 97 ASP A CA 1
ATOM 712 C C . ASP A 1 97 ? -2.998 5.828 -2.477 1 98.44 97 ASP A C 1
ATOM 714 O O . ASP A 1 97 ? -2.982 6.883 -1.834 1 98.44 97 ASP A O 1
ATOM 718 N N . VAL A 1 98 ? -3.139 5.836 -3.807 1 97.88 98 VAL A N 1
ATOM 719 C CA . VAL A 1 98 ? -3.416 7.078 -4.52 1 97.88 98 VAL A CA 1
ATOM 720 C C . VAL A 1 98 ? -4.652 7.75 -3.924 1 97.88 98 VAL A C 1
ATOM 722 O O . VAL A 1 98 ? -4.645 8.953 -3.658 1 97.88 98 VAL A O 1
ATOM 725 N N . ALA A 1 99 ? -5.703 7.004 -3.732 1 95.81 99 ALA A N 1
ATOM 726 C CA . ALA A 1 99 ? -6.941 7.551 -3.189 1 95.81 99 ALA A CA 1
ATOM 727 C C . ALA A 1 99 ? -6.727 8.109 -1.784 1 95.81 99 ALA A C 1
ATOM 729 O O . ALA A 1 99 ? -7.191 9.203 -1.466 1 95.81 99 ALA A O 1
ATOM 730 N N . HIS A 1 100 ? -6.023 7.332 -0.944 1 96.88 100 HIS A N 1
ATOM 731 C CA . HIS A 1 100 ? -5.766 7.801 0.413 1 96.88 100 HIS A CA 1
ATOM 732 C C . HIS A 1 100 ? -4.938 9.078 0.407 1 96.88 100 HIS A C 1
ATOM 734 O O . HIS A 1 100 ? -5.191 9.992 1.201 1 96.88 100 HIS A O 1
ATOM 740 N N . CYS A 1 101 ? -3.936 9.07 -0.478 1 96 101 CYS A N 1
ATOM 741 C CA . CYS A 1 101 ? -3.088 10.25 -0.608 1 96 101 CYS A CA 1
ATOM 742 C C . CYS A 1 101 ? -3.914 11.477 -0.982 1 96 101 CYS A C 1
ATOM 744 O O . CYS A 1 101 ? -3.775 12.531 -0.367 1 96 101 CYS A O 1
ATOM 746 N N . MET A 1 102 ? -4.781 11.336 -1.923 1 94.44 102 MET A N 1
ATOM 747 C CA . MET A 1 102 ? -5.578 12.453 -2.424 1 94.44 102 MET A CA 1
ATOM 748 C C . MET A 1 102 ? -6.598 12.898 -1.385 1 94.44 102 MET A C 1
ATOM 750 O O . MET A 1 102 ? -6.762 14.102 -1.149 1 94.44 102 MET A O 1
ATOM 754 N N . PHE A 1 103 ? -7.281 11.992 -0.735 1 93.75 103 PHE A N 1
ATOM 755 C CA . PHE A 1 103 ? -8.32 12.352 0.223 1 93.75 103 PHE A CA 1
ATOM 756 C C . PHE A 1 103 ? -7.715 12.969 1.476 1 93.75 103 PHE A C 1
ATOM 758 O O . PHE A 1 103 ? -8.328 13.828 2.109 1 93.75 103 PHE A O 1
ATOM 765 N N . SER A 1 104 ? -6.488 12.602 1.83 1 93.81 104 SER A N 1
ATOM 766 C CA . SER A 1 104 ? -5.82 13.141 3.01 1 93.81 104 SER A CA 1
ATOM 767 C C . SER A 1 104 ? -4.934 14.328 2.648 1 93.81 104 SER A C 1
ATOM 769 O O . SER A 1 104 ? -4.188 14.836 3.492 1 93.81 104 SER A O 1
ATOM 771 N N . ALA A 1 105 ? -4.883 14.703 1.413 1 91.81 105 ALA A N 1
ATOM 772 C CA . ALA A 1 105 ? -4.133 15.852 0.915 1 91.81 105 ALA A CA 1
ATOM 773 C C . ALA A 1 105 ? -2.652 15.742 1.275 1 91.81 105 ALA A C 1
ATOM 775 O O . ALA A 1 105 ? -2.041 16.719 1.729 1 91.81 105 ALA A O 1
ATOM 776 N N . ARG A 1 106 ? -2.164 14.539 1.129 1 93.69 106 ARG A N 1
ATOM 777 C CA . ARG A 1 106 ? -0.729 14.359 1.323 1 93.69 106 ARG A CA 1
ATOM 778 C C . ARG A 1 106 ? 0.056 14.898 0.133 1 93.69 106 ARG A C 1
ATOM 780 O O . ARG A 1 106 ? -0.451 14.93 -0.991 1 93.69 106 ARG A O 1
ATOM 787 N N . PRO A 1 107 ? 1.302 15.367 0.433 1 95.25 107 PRO A N 1
ATOM 788 C CA . PRO A 1 107 ? 2.105 15.883 -0.676 1 95.25 107 PRO A CA 1
ATOM 789 C C . PRO A 1 107 ? 2.416 14.82 -1.727 1 95.25 107 PRO A C 1
ATOM 791 O O . PRO A 1 107 ? 2.887 13.727 -1.388 1 95.25 107 PRO A O 1
ATOM 794 N N . LEU A 1 108 ? 2.258 15.195 -3.016 1 95.31 108 LEU A N 1
ATOM 795 C CA . LEU A 1 108 ? 2.396 14.25 -4.117 1 95.31 108 LEU A CA 1
ATOM 796 C C . LEU A 1 108 ? 3.857 13.867 -4.324 1 95.31 108 LEU A C 1
ATOM 798 O O . LEU A 1 108 ? 4.16 12.734 -4.695 1 95.31 108 LEU A O 1
ATOM 802 N N . VAL A 1 109 ? 4.75 14.805 -4.125 1 97.5 109 VAL A N 1
ATOM 803 C CA . VAL A 1 109 ? 6.168 14.516 -4.297 1 97.5 109 VAL A CA 1
ATOM 804 C C . VAL A 1 109 ? 6.598 13.445 -3.301 1 97.5 109 VAL A C 1
ATOM 806 O O . VAL A 1 109 ? 7.32 12.508 -3.66 1 97.5 109 VAL A O 1
ATOM 809 N N . GLY A 1 110 ? 6.211 13.609 -2.039 1 97.56 110 GLY A N 1
ATOM 810 C CA . GLY A 1 110 ? 6.484 12.578 -1.052 1 97.56 110 GLY A CA 1
ATOM 811 C C . GLY A 1 110 ? 5.887 11.234 -1.416 1 97.56 110 GLY A C 1
ATOM 812 O O . GLY A 1 110 ? 6.535 10.195 -1.256 1 97.56 110 GLY A O 1
ATOM 813 N N . PHE A 1 111 ? 4.66 11.344 -1.951 1 98.19 111 PHE A N 1
ATOM 814 C CA . PHE A 1 111 ? 3.98 10.133 -2.402 1 98.19 111 PHE A CA 1
ATOM 815 C C . PHE A 1 111 ? 4.797 9.422 -3.475 1 98.19 111 PHE A C 1
ATOM 817 O O . PHE A 1 111 ? 5.008 8.211 -3.4 1 98.19 111 PHE A O 1
ATOM 824 N N . VAL A 1 112 ? 5.25 10.109 -4.43 1 98.62 112 VAL A N 1
ATOM 825 C CA . VAL A 1 112 ? 5.984 9.523 -5.547 1 98.62 112 VAL A CA 1
ATOM 826 C C . VAL A 1 112 ? 7.305 8.945 -5.051 1 98.62 112 VAL A C 1
ATOM 828 O O . VAL A 1 112 ? 7.699 7.848 -5.453 1 98.62 112 VAL A O 1
ATOM 831 N N . ILE A 1 113 ? 8 9.609 -4.207 1 98.62 113 ILE A N 1
ATOM 832 C CA . ILE A 1 113 ? 9.266 9.133 -3.652 1 98.62 113 ILE A CA 1
ATOM 833 C C . ILE A 1 113 ? 9.039 7.828 -2.891 1 98.62 113 ILE A C 1
ATOM 835 O O . ILE A 1 113 ? 9.766 6.852 -3.088 1 98.62 113 ILE A O 1
ATOM 839 N N . ASP A 1 114 ? 8.039 7.836 -2.064 1 98.62 114 ASP A N 1
ATOM 840 C CA . ASP A 1 114 ? 7.754 6.684 -1.218 1 98.62 114 ASP A CA 1
ATOM 841 C C . ASP A 1 114 ? 7.363 5.469 -2.057 1 98.62 114 ASP A C 1
ATOM 843 O O . ASP A 1 114 ? 7.805 4.352 -1.78 1 98.62 114 ASP A O 1
ATOM 847 N N . HIS A 1 115 ? 6.574 5.68 -3.037 1 98.75 115 HIS A N 1
ATOM 848 C CA . HIS A 1 115 ? 6.082 4.523 -3.777 1 98.75 115 HIS A CA 1
ATOM 849 C C . HIS A 1 115 ? 7.105 4.043 -4.801 1 98.75 115 HIS A C 1
ATOM 851 O O . HIS A 1 115 ? 7.133 2.863 -5.152 1 98.75 115 HIS A O 1
ATOM 857 N N . ALA A 1 116 ? 7.977 4.957 -5.332 1 98.75 116 ALA A N 1
ATOM 858 C CA . ALA A 1 116 ? 9.133 4.48 -6.086 1 98.75 116 ALA A CA 1
ATOM 859 C C . ALA A 1 116 ? 10.016 3.588 -5.227 1 98.75 116 ALA A C 1
ATOM 861 O O . ALA A 1 116 ? 10.469 2.533 -5.676 1 98.75 116 ALA A O 1
ATOM 862 N N . TYR A 1 117 ? 10.219 3.994 -4.043 1 98.69 117 TYR A N 1
ATOM 863 C CA . TYR A 1 117 ? 10.953 3.182 -3.084 1 98.69 117 TYR A CA 1
ATOM 864 C C . TYR A 1 117 ? 10.297 1.821 -2.898 1 98.69 117 TYR A C 1
ATOM 866 O O . TYR A 1 117 ? 10.977 0.793 -2.867 1 98.69 117 TYR A O 1
ATOM 874 N N . ASP A 1 118 ? 8.977 1.776 -2.754 1 98.75 118 ASP A N 1
ATOM 875 C CA . ASP A 1 118 ? 8.242 0.534 -2.549 1 98.75 118 ASP A CA 1
ATOM 876 C C . ASP A 1 118 ? 8.469 -0.438 -3.703 1 98.75 118 ASP A C 1
ATOM 878 O O . ASP A 1 118 ? 8.555 -1.649 -3.494 1 98.75 118 ASP A O 1
ATOM 882 N N . VAL A 1 119 ? 8.484 0.1 -4.91 1 98.69 119 VAL A N 1
ATOM 883 C CA . VAL A 1 119 ? 8.719 -0.742 -6.078 1 98.69 119 VAL A CA 1
ATOM 884 C C . VAL A 1 119 ? 10.07 -1.439 -5.945 1 98.69 119 VAL A C 1
ATOM 886 O O . VAL A 1 119 ? 10.18 -2.65 -6.152 1 98.69 119 VAL A O 1
ATOM 889 N N . PHE A 1 120 ? 11.094 -0.687 -5.613 1 98.62 120 PHE A N 1
ATOM 890 C CA . PHE A 1 120 ? 12.43 -1.25 -5.508 1 98.62 120 PHE A CA 1
ATOM 891 C C . PHE A 1 120 ? 12.508 -2.254 -4.363 1 98.62 120 PHE A C 1
ATOM 893 O O . PHE A 1 120 ? 13.141 -3.305 -4.496 1 98.62 120 PHE A O 1
ATOM 900 N N . VAL A 1 121 ? 11.891 -1.927 -3.262 1 98.56 121 VAL A N 1
ATOM 901 C CA . VAL A 1 121 ? 11.961 -2.768 -2.07 1 98.56 121 VAL A CA 1
ATOM 902 C C . VAL A 1 121 ? 11.289 -4.109 -2.346 1 98.56 121 VAL A C 1
ATOM 904 O O . VAL A 1 121 ? 11.883 -5.168 -2.111 1 98.56 121 VAL A O 1
ATOM 907 N N . ILE A 1 122 ? 10.094 -4.094 -2.83 1 98.56 122 ILE A N 1
ATOM 908 C CA . ILE A 1 122 ? 9.32 -5.316 -3.049 1 98.56 122 ILE A CA 1
ATOM 909 C C . ILE A 1 122 ? 9.984 -6.148 -4.148 1 98.56 122 ILE A C 1
ATOM 911 O O . ILE A 1 122 ? 10.102 -7.367 -4.02 1 98.56 122 ILE A O 1
ATOM 915 N N . THR A 1 123 ? 10.391 -5.469 -5.184 1 98.44 123 THR A N 1
ATOM 916 C CA . THR A 1 123 ? 11.047 -6.18 -6.273 1 98.44 123 THR A CA 1
ATOM 917 C C . THR A 1 123 ? 12.336 -6.828 -5.793 1 98.44 123 THR A C 1
ATOM 919 O O . THR A 1 123 ? 12.641 -7.969 -6.152 1 98.44 123 THR A O 1
ATOM 922 N N . LEU A 1 124 ? 13.086 -6.098 -5.07 1 98.12 124 LEU A N 1
ATOM 923 C CA . LEU A 1 124 ? 14.336 -6.617 -4.516 1 98.12 124 LEU A CA 1
ATOM 924 C C . LEU A 1 124 ? 14.07 -7.855 -3.666 1 98.12 124 LEU A C 1
ATOM 926 O O . LEU A 1 124 ? 14.805 -8.844 -3.758 1 98.12 124 LEU A O 1
ATOM 930 N N . MET A 1 125 ? 13.094 -7.844 -2.828 1 98.06 125 MET A N 1
ATOM 931 C CA . MET A 1 125 ? 12.758 -8.992 -1.992 1 98.06 125 MET A CA 1
ATOM 932 C C . MET A 1 125 ? 12.352 -10.188 -2.848 1 98.06 125 MET A C 1
ATOM 934 O O . MET A 1 125 ? 12.773 -11.32 -2.58 1 98.06 125 MET A O 1
ATOM 938 N N . CYS A 1 126 ? 11.602 -9.93 -3.857 1 97.75 126 CYS A N 1
ATOM 939 C CA . CYS A 1 126 ? 11.195 -11.008 -4.75 1 97.75 126 CYS A CA 1
ATOM 940 C C . CYS A 1 126 ? 12.398 -11.633 -5.445 1 97.75 126 CYS A C 1
ATOM 942 O O . CYS A 1 126 ? 12.492 -12.852 -5.57 1 97.75 126 CYS A O 1
ATOM 944 N N . ILE A 1 127 ? 13.289 -10.75 -5.902 1 97.56 127 ILE A N 1
ATOM 945 C CA . ILE A 1 127 ? 14.477 -11.227 -6.602 1 97.56 127 ILE A CA 1
ATOM 946 C C . ILE A 1 127 ? 15.32 -12.078 -5.656 1 97.56 127 ILE A C 1
ATOM 948 O O . ILE A 1 127 ? 15.789 -13.156 -6.039 1 97.56 127 ILE A O 1
ATOM 952 N N . CYS A 1 128 ? 15.531 -11.625 -4.457 1 97.62 128 CYS A N 1
ATOM 953 C CA . CYS A 1 128 ? 16.344 -12.352 -3.486 1 97.62 128 CYS A CA 1
ATOM 954 C C . CYS A 1 128 ? 15.734 -13.719 -3.172 1 97.62 128 CYS A C 1
ATOM 956 O O . CYS A 1 128 ? 16.438 -14.719 -3.1 1 97.62 128 CYS A O 1
ATOM 958 N N . ILE A 1 129 ? 14.461 -13.789 -2.975 1 96.5 129 ILE A N 1
ATOM 959 C CA . ILE A 1 129 ? 13.773 -15.039 -2.68 1 96.5 129 ILE A CA 1
ATOM 960 C C . ILE A 1 129 ? 13.891 -15.984 -3.873 1 96.5 129 ILE A C 1
ATOM 962 O O . ILE A 1 129 ? 14.133 -17.188 -3.703 1 96.5 129 ILE A O 1
ATOM 966 N N . ALA A 1 130 ? 13.781 -15.422 -5.051 1 95.5 130 ALA A N 1
ATOM 967 C CA . ALA A 1 130 ? 13.805 -16.219 -6.273 1 95.5 130 ALA A CA 1
ATOM 968 C C . ALA A 1 130 ? 15.203 -16.781 -6.531 1 95.5 130 ALA A C 1
ATOM 970 O O . ALA A 1 130 ? 15.344 -17.875 -7.07 1 95.5 130 ALA A O 1
ATOM 971 N N . THR A 1 131 ? 16.266 -16.078 -6.211 1 94.69 131 THR A N 1
ATOM 972 C CA . THR A 1 131 ? 17.594 -16.422 -6.688 1 94.69 131 THR A CA 1
ATOM 973 C C . THR A 1 131 ? 18.406 -17.094 -5.582 1 94.69 131 THR A C 1
ATOM 975 O O . THR A 1 131 ? 19.281 -17.922 -5.859 1 94.69 131 THR A O 1
ATOM 978 N N . ILE A 1 132 ? 18.297 -16.656 -4.34 1 89.56 132 ILE A N 1
ATOM 979 C CA . ILE A 1 132 ? 19.109 -17.156 -3.232 1 89.56 132 ILE A CA 1
ATOM 980 C C . ILE A 1 132 ? 18.359 -18.281 -2.518 1 89.56 132 ILE A C 1
ATOM 982 O O . ILE A 1 132 ? 18.984 -19.188 -1.956 1 89.56 132 ILE A O 1
ATOM 986 N N . GLY A 1 133 ? 16.859 -18.094 -2.48 1 68.38 133 GLY A N 1
ATOM 987 C CA . GLY A 1 133 ? 16.078 -19.016 -1.674 1 68.38 133 GLY A CA 1
ATOM 988 C C . GLY A 1 133 ? 16.047 -20.422 -2.25 1 68.38 133 GLY A C 1
ATOM 989 O O . GLY A 1 133 ? 16.422 -20.625 -3.408 1 68.38 133 GLY A O 1
ATOM 990 N N . MET B 1 1 ? -14.469 -12.586 -17.156 1 77.06 1 MET B N 1
ATOM 991 C CA . MET B 1 1 ? -13.328 -12.039 -16.438 1 77.06 1 MET B CA 1
ATOM 992 C C . MET B 1 1 ? -13.477 -10.539 -16.234 1 77.06 1 MET B C 1
ATOM 994 O O . MET B 1 1 ? -13.609 -10.07 -15.102 1 77.06 1 MET B O 1
ATOM 998 N N . VAL B 1 2 ? -14.023 -9.898 -17.172 1 88.88 2 VAL B N 1
ATOM 999 C CA . VAL B 1 2 ? -14.094 -8.445 -17.141 1 88.88 2 VAL B CA 1
ATOM 1000 C C . VAL B 1 2 ? -15.305 -8 -16.328 1 88.88 2 VAL B C 1
ATOM 1002 O O . VAL B 1 2 ? -15.211 -7.078 -15.508 1 88.88 2 VAL B O 1
ATOM 1005 N N . LEU B 1 3 ? -16.344 -8.836 -16.344 1 95.38 3 LEU B N 1
ATOM 1006 C CA . LEU B 1 3 ? -17.547 -8.461 -15.602 1 95.38 3 LEU B CA 1
ATOM 1007 C C . LEU B 1 3 ? -17.281 -8.516 -14.102 1 95.38 3 LEU B C 1
ATOM 1009 O O . LEU B 1 3 ? -17.75 -7.645 -13.352 1 95.38 3 LEU B O 1
ATOM 1013 N N . GLY B 1 4 ? -16.641 -9.555 -13.602 1 96.19 4 GLY B N 1
ATOM 1014 C CA . GLY B 1 4 ? -16.297 -9.656 -12.188 1 96.19 4 GLY B CA 1
ATOM 1015 C C . GLY B 1 4 ? -15.453 -8.484 -11.703 1 96.19 4 GLY B C 1
ATOM 1016 O O . GLY B 1 4 ? -15.672 -7.973 -10.602 1 96.19 4 GLY B O 1
ATOM 1017 N N . ALA B 1 5 ? -14.57 -8.078 -12.562 1 96.75 5 ALA B N 1
ATOM 1018 C CA . ALA B 1 5 ? -13.734 -6.93 -12.227 1 96.75 5 ALA B CA 1
ATOM 1019 C C . ALA B 1 5 ? -14.57 -5.656 -12.125 1 96.75 5 ALA B C 1
ATOM 1021 O O . ALA B 1 5 ? -14.398 -4.867 -11.195 1 96.75 5 ALA B O 1
ATOM 1022 N N . VAL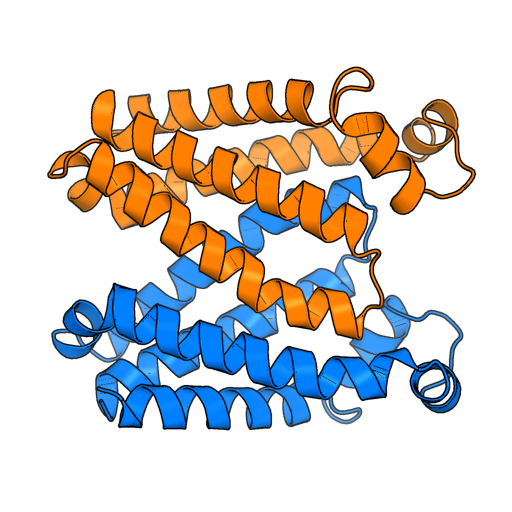 B 1 6 ? -15.477 -5.461 -13.07 1 97.69 6 VAL B N 1
ATOM 1023 C CA . VAL B 1 6 ? -16.312 -4.262 -13.094 1 97.69 6 VAL B CA 1
ATOM 1024 C C . VAL B 1 6 ? -17.203 -4.23 -11.859 1 97.69 6 VAL B C 1
ATOM 1026 O O . VAL B 1 6 ? -17.328 -3.193 -11.203 1 97.69 6 VAL B O 1
ATOM 1029 N N . VAL B 1 7 ? -17.797 -5.336 -11.547 1 97.75 7 VAL B N 1
ATOM 1030 C CA . VAL B 1 7 ? -18.656 -5.414 -10.375 1 97.75 7 VAL B CA 1
ATOM 1031 C C . VAL B 1 7 ? -17.844 -5.137 -9.109 1 97.75 7 VAL B C 1
ATOM 1033 O O . VAL B 1 7 ? -18.312 -4.449 -8.203 1 97.75 7 VAL B O 1
ATOM 1036 N N . GLY B 1 8 ? -16.656 -5.762 -9.023 1 97.69 8 GLY B N 1
ATOM 1037 C CA . GLY B 1 8 ? -15.781 -5.492 -7.891 1 97.69 8 GLY B CA 1
ATOM 1038 C C . GLY B 1 8 ? -15.422 -4.027 -7.75 1 97.69 8 GLY B C 1
ATOM 1039 O O . GLY B 1 8 ? -15.445 -3.479 -6.645 1 97.69 8 GLY B O 1
ATOM 1040 N N . ILE B 1 9 ? -15.125 -3.359 -8.852 1 97.31 9 ILE B N 1
ATOM 1041 C CA . ILE B 1 9 ? -14.75 -1.949 -8.883 1 97.31 9 ILE B CA 1
ATOM 1042 C C . ILE B 1 9 ? -15.922 -1.098 -8.398 1 97.31 9 ILE B C 1
ATOM 1044 O O . ILE B 1 9 ? -15.766 -0.252 -7.512 1 97.31 9 ILE B O 1
ATOM 1048 N N . VAL B 1 10 ? -17.109 -1.316 -8.914 1 97.5 10 VAL B N 1
ATOM 1049 C CA . VAL B 1 10 ? -18.281 -0.545 -8.555 1 97.5 10 VAL B CA 1
ATOM 1050 C C . VAL B 1 10 ? -18.625 -0.784 -7.09 1 97.5 10 VAL B C 1
ATOM 1052 O O . VAL B 1 10 ? -18.953 0.158 -6.355 1 97.5 10 VAL B O 1
ATOM 1055 N N . SER B 1 11 ? -18.594 -2.004 -6.66 1 97.19 11 SER B N 1
ATOM 1056 C CA . SER B 1 11 ? -18.875 -2.346 -5.27 1 97.19 11 SER B CA 1
ATOM 1057 C C . SER B 1 11 ? -17.906 -1.658 -4.316 1 97.19 11 SER B C 1
ATOM 1059 O O . SER B 1 11 ? -18.281 -1.271 -3.209 1 97.19 11 SER B O 1
ATOM 1061 N N . SER B 1 12 ? -16.672 -1.575 -4.734 1 95.81 12 SER B N 1
ATOM 1062 C CA . SER B 1 12 ? -15.672 -0.924 -3.891 1 95.81 12 SER B CA 1
ATOM 1063 C C . SER B 1 12 ? -15.977 0.56 -3.721 1 95.81 12 SER B C 1
ATOM 1065 O O . SER B 1 12 ? -15.711 1.137 -2.666 1 95.81 12 SER B O 1
ATOM 1067 N N . GLN B 1 13 ? -16.562 1.205 -4.789 1 95.81 13 GLN B N 1
ATOM 1068 C CA . GLN B 1 13 ? -16.938 2.607 -4.688 1 95.81 13 GLN B CA 1
ATOM 1069 C C . GLN B 1 13 ? -18.094 2.793 -3.697 1 95.81 13 GLN B C 1
ATOM 1071 O O . GLN B 1 13 ? -18.078 3.734 -2.902 1 95.81 13 GLN B O 1
ATOM 1076 N N . VAL B 1 14 ? -19.016 1.924 -3.771 1 97.25 14 VAL B N 1
ATOM 1077 C CA . VAL B 1 14 ? -20.141 1.946 -2.846 1 97.25 14 VAL B CA 1
ATOM 1078 C C . VAL B 1 14 ? -19.656 1.719 -1.42 1 97.25 14 VAL B C 1
ATOM 1080 O O . VAL B 1 14 ? -20.062 2.414 -0.491 1 97.25 14 VAL B O 1
ATOM 1083 N N . LEU B 1 15 ? -18.781 0.74 -1.257 1 97.81 15 LEU B N 1
ATOM 1084 C CA . LEU B 1 15 ? -18.203 0.466 0.053 1 97.81 15 LEU B CA 1
ATOM 1085 C C . LEU B 1 15 ? -17.5 1.7 0.603 1 97.81 15 LEU B C 1
ATOM 1087 O O . LEU B 1 15 ? -17.562 1.978 1.802 1 97.81 15 LEU B O 1
ATOM 1091 N N . GLY B 1 16 ? -16.75 2.406 -0.243 1 96.5 16 GLY B N 1
ATOM 1092 C CA . GLY B 1 16 ? -16.078 3.625 0.184 1 96.5 16 GLY B CA 1
ATOM 1093 C C . GLY B 1 16 ? -17.047 4.684 0.692 1 96.5 16 GLY B C 1
ATOM 1094 O O . GLY B 1 16 ? -16.797 5.301 1.731 1 96.5 16 GLY B O 1
ATOM 1095 N N . ALA B 1 17 ? -18.094 4.926 -0.038 1 94.94 17 ALA B N 1
ATOM 1096 C CA . ALA B 1 17 ? -19.109 5.895 0.366 1 94.94 17 ALA B CA 1
ATOM 1097 C C . ALA B 1 17 ? -1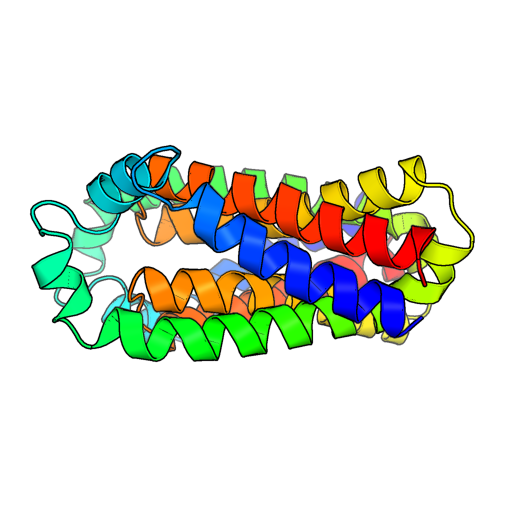9.719 5.52 1.715 1 94.94 17 ALA B C 1
ATOM 1099 O O . ALA B 1 17 ? -19.984 6.395 2.547 1 94.94 17 ALA B O 1
ATOM 1100 N N . LEU B 1 18 ? -19.875 4.281 1.94 1 97.56 18 LEU B N 1
ATOM 1101 C CA . LEU B 1 18 ? -20.453 3.812 3.191 1 97.56 18 LEU B CA 1
ATOM 1102 C C . LEU B 1 18 ? -19.438 3.859 4.32 1 97.56 18 LEU B C 1
ATOM 1104 O O . LEU B 1 18 ? -19.734 4.348 5.414 1 97.56 18 LEU B O 1
ATOM 1108 N N . TRP B 1 19 ? -18.25 3.367 4.109 1 97.75 19 TRP B N 1
ATOM 1109 C CA . TRP B 1 19 ? -17.188 3.236 5.098 1 97.75 19 TRP B CA 1
ATOM 1110 C C . TRP B 1 19 ? -16.797 4.598 5.664 1 97.75 19 TRP B C 1
ATOM 1112 O O . TRP B 1 19 ? -16.562 4.73 6.863 1 97.75 19 TRP B O 1
ATOM 1122 N N . TYR B 1 20 ? -16.812 5.602 4.812 1 95.5 20 TYR B N 1
ATOM 1123 C CA . TYR B 1 20 ? -16.344 6.922 5.227 1 95.5 20 TYR B CA 1
ATOM 1124 C C . TYR B 1 20 ? -17.5 7.883 5.406 1 95.5 20 TYR B C 1
ATOM 1126 O O . TYR B 1 20 ? -17.312 9.102 5.418 1 95.5 20 TYR B O 1
ATOM 1134 N N . SER B 1 21 ? -18.656 7.363 5.504 1 95.44 21 SER B N 1
ATOM 1135 C CA . SER B 1 21 ? -19.828 8.172 5.855 1 95.44 21 SER B CA 1
ATOM 1136 C C . SER B 1 21 ? -19.797 8.57 7.328 1 95.44 21 SER B C 1
ATOM 1138 O O . SER B 1 21 ? -19.188 7.883 8.148 1 95.44 21 SER B O 1
ATOM 1140 N N . PRO B 1 22 ? -20.406 9.719 7.676 1 92.38 22 PRO B N 1
ATOM 1141 C CA . PRO B 1 22 ? -20.453 10.148 9.07 1 92.38 22 PRO B CA 1
ATOM 1142 C C . PRO B 1 22 ? -21.094 9.109 9.992 1 92.38 22 PRO B C 1
ATOM 1144 O O . PRO B 1 22 ? -20.766 9.055 11.18 1 92.38 22 PRO B O 1
ATOM 1147 N N . ARG B 1 23 ? -22 8.258 9.531 1 94.25 23 ARG B N 1
ATOM 1148 C CA . ARG B 1 23 ? -22.719 7.27 10.328 1 94.25 23 ARG B CA 1
ATOM 1149 C C . ARG B 1 23 ? -21.844 6.066 10.641 1 94.25 23 ARG B C 1
ATOM 1151 O O . ARG B 1 23 ? -22.156 5.27 11.523 1 94.25 23 ARG B O 1
ATOM 1158 N N . VAL B 1 24 ? -20.688 5.836 10.023 1 96.62 24 VAL B N 1
ATOM 1159 C CA . VAL B 1 24 ? -19.828 4.672 10.211 1 96.62 24 VAL B CA 1
ATOM 1160 C C . VAL B 1 24 ? -18.484 5.113 10.758 1 96.62 24 VAL B C 1
ATOM 1162 O O . VAL B 1 24 ? -18.328 5.32 11.969 1 96.62 24 VAL B O 1
ATOM 1165 N N . LEU B 1 25 ? -17.422 5.305 9.758 1 97.62 25 LEU B N 1
ATOM 1166 C CA . LEU B 1 25 ? -16.109 5.637 10.281 1 97.62 25 LEU B CA 1
ATOM 1167 C C . LEU B 1 25 ? -15.633 6.984 9.742 1 97.62 25 LEU B C 1
ATOM 1169 O O . LEU B 1 25 ? -14.508 7.41 10.031 1 97.62 25 LEU B O 1
ATOM 1173 N N . GLY B 1 26 ? -16.516 7.664 9.031 1 94.75 26 GLY B N 1
ATOM 1174 C CA . GLY B 1 26 ? -16.141 8.914 8.391 1 94.75 26 GLY B CA 1
ATOM 1175 C C . GLY B 1 26 ? -15.75 9.992 9.383 1 94.75 26 GLY B C 1
ATOM 1176 O O . GLY B 1 26 ? -14.742 10.68 9.195 1 94.75 26 GLY B O 1
ATOM 1177 N N . ASN B 1 27 ? -16.484 10.172 10.469 1 94.62 27 ASN B N 1
ATOM 1178 C CA . ASN B 1 27 ? -16.188 11.188 11.469 1 94.62 27 ASN B CA 1
ATOM 1179 C C . ASN B 1 27 ? -14.898 10.891 12.219 1 94.62 27 ASN B C 1
ATOM 1181 O O . ASN B 1 27 ? -14.109 11.797 12.484 1 94.62 27 ASN B O 1
ATOM 1185 N N . ALA B 1 28 ? -14.734 9.688 12.586 1 96 28 ALA B N 1
ATOM 1186 C CA . ALA B 1 28 ? -13.5 9.297 13.273 1 96 28 ALA B CA 1
ATOM 1187 C C . ALA B 1 28 ? -12.281 9.523 12.383 1 96 28 ALA B C 1
ATOM 1189 O O . ALA B 1 28 ? -11.234 9.977 12.852 1 96 28 ALA B O 1
ATOM 1190 N N . TRP B 1 29 ? -12.453 9.234 11.156 1 96.62 29 TRP B N 1
ATOM 1191 C CA . TRP B 1 29 ? -11.391 9.445 10.188 1 96.62 29 TRP B CA 1
ATOM 1192 C C . TRP B 1 29 ? -11.078 10.93 10.023 1 96.62 29 TRP B C 1
ATOM 1194 O O . TRP B 1 29 ? -9.914 11.336 10.047 1 96.62 29 TRP B O 1
ATOM 1204 N N . MET B 1 30 ? -12.094 11.734 9.883 1 94 30 MET B N 1
ATOM 1205 C CA . MET B 1 30 ? -11.93 13.164 9.648 1 94 30 MET B CA 1
ATOM 1206 C C . MET B 1 30 ? -11.281 13.836 10.859 1 94 30 MET B C 1
ATOM 1208 O O . MET B 1 30 ? -10.484 14.766 10.711 1 94 30 MET B O 1
ATOM 1212 N N . ARG B 1 31 ? -11.609 13.406 12 1 94.88 31 ARG B N 1
ATOM 1213 C CA . ARG B 1 31 ? -11.125 14.008 13.234 1 94.88 31 ARG B CA 1
ATOM 1214 C C . ARG B 1 31 ? -9.602 13.914 13.328 1 94.88 31 ARG B C 1
ATOM 1216 O O . ARG B 1 31 ? -8.945 14.828 13.844 1 94.88 31 ARG B O 1
ATOM 1223 N N . VAL B 1 32 ? -9.062 12.867 12.789 1 95.69 32 VAL B N 1
ATOM 1224 C CA . VAL B 1 32 ? -7.625 12.664 12.945 1 95.69 32 VAL B CA 1
ATOM 1225 C C . VAL B 1 32 ? -6.898 13.148 11.695 1 95.69 32 VAL B C 1
ATOM 1227 O O . VAL B 1 32 ? -5.727 13.539 11.766 1 95.69 32 VAL B O 1
ATOM 1230 N N . THR B 1 33 ? -7.562 13.164 10.594 1 94.06 33 THR B N 1
ATOM 1231 C CA . THR B 1 33 ? -6.945 13.547 9.328 1 94.06 33 THR B CA 1
ATOM 1232 C C . THR B 1 33 ? -6.969 15.062 9.148 1 94.06 33 THR B C 1
ATOM 1234 O O . THR B 1 33 ? -6.043 15.641 8.578 1 94.06 33 THR B O 1
ATOM 1237 N N . TYR B 1 34 ? -7.992 15.68 9.594 1 93.19 34 TYR B N 1
ATOM 1238 C CA . TYR B 1 34 ? -8.172 17.125 9.5 1 93.19 34 TYR B CA 1
ATOM 1239 C C . TYR B 1 34 ? -8.602 17.703 10.844 1 93.19 34 TYR B C 1
ATOM 1241 O O . TYR B 1 34 ? -9.703 18.25 10.977 1 93.19 34 TYR B O 1
ATOM 1249 N N . PRO B 1 35 ? -7.609 17.703 11.734 1 93.06 35 PRO B N 1
ATOM 1250 C CA . PRO B 1 35 ? -7.992 18.188 13.062 1 93.06 35 PRO B CA 1
ATOM 1251 C C . PRO B 1 35 ? -8.484 19.641 13.047 1 93.06 35 PRO B C 1
ATOM 1253 O O . PRO B 1 35 ? -7.824 20.5 12.469 1 93.06 35 PRO B O 1
ATOM 1256 N N . GLY B 1 36 ? -9.672 19.844 13.688 1 91.44 36 GLY B N 1
ATOM 1257 C CA . GLY B 1 36 ? -10.203 21.172 13.891 1 91.44 36 GLY B CA 1
ATOM 1258 C C . GLY B 1 36 ? -10.914 21.734 12.672 1 91.44 36 GLY B C 1
ATOM 1259 O O . GLY B 1 36 ? -11.375 22.875 12.672 1 91.44 36 GLY B O 1
ATOM 1260 N N . LYS B 1 37 ? -10.969 21 11.664 1 89.88 37 LYS B N 1
ATOM 1261 C CA . LYS B 1 37 ? -11.641 21.469 10.453 1 89.88 37 LYS B CA 1
ATOM 1262 C C . LYS B 1 37 ? -13.016 20.828 10.312 1 89.88 37 LYS B C 1
ATOM 1264 O O . LYS B 1 37 ? -13.219 19.672 10.711 1 89.88 37 LYS B O 1
ATOM 1269 N N . THR B 1 38 ? -13.875 21.578 9.781 1 85.69 38 THR B N 1
ATOM 1270 C CA . THR B 1 38 ? -15.203 21.047 9.477 1 85.69 38 THR B CA 1
ATOM 1271 C C . THR B 1 38 ? -15.227 20.422 8.086 1 85.69 38 THR B C 1
ATOM 1273 O O . THR B 1 38 ? -14.32 20.656 7.277 1 85.69 38 THR B O 1
ATOM 1276 N N . GLU B 1 39 ? -16.219 19.578 7.914 1 82.69 39 GLU B N 1
ATOM 1277 C CA . GLU B 1 39 ? -16.375 18.969 6.594 1 82.69 39 GLU B CA 1
ATOM 1278 C C . GLU B 1 39 ? -16.469 20.031 5.504 1 82.69 39 GLU B C 1
ATOM 1280 O O . GLU B 1 39 ? -15.93 19.859 4.41 1 82.69 39 GLU B O 1
ATOM 1285 N N . GLU B 1 40 ? -17.234 21.062 5.809 1 83.06 40 GLU B N 1
ATOM 1286 C CA . GLU B 1 40 ? -17.391 22.156 4.863 1 83.06 40 GLU B CA 1
ATOM 1287 C C . GLU B 1 40 ? -16.047 22.812 4.547 1 83.06 40 GLU B C 1
ATOM 1289 O O . GLU B 1 40 ? -15.781 23.172 3.396 1 83.06 40 GLU B O 1
ATOM 1294 N N . GLU B 1 41 ? -15.234 22.938 5.465 1 85.62 41 GLU B N 1
ATOM 1295 C CA . GLU B 1 41 ? -13.914 23.531 5.273 1 85.62 41 GLU B CA 1
ATOM 1296 C C . GLU B 1 41 ? -13.023 22.625 4.422 1 85.62 41 GLU B C 1
ATOM 1298 O O . GLU B 1 41 ? -12.289 23.109 3.561 1 85.62 41 GLU B O 1
ATOM 1303 N N . VAL B 1 42 ? -13.102 21.375 4.707 1 83.25 42 VAL B N 1
ATOM 1304 C CA . VAL B 1 42 ? -12.289 20.422 3.967 1 83.25 42 VAL B CA 1
ATOM 1305 C C . VAL B 1 42 ? -12.758 20.359 2.516 1 83.25 42 VAL B C 1
ATOM 1307 O O . VAL B 1 42 ? -11.938 20.328 1.594 1 83.25 42 VAL B O 1
ATOM 1310 N N . ARG B 1 43 ? -14 20.359 2.346 1 80.88 43 ARG B N 1
ATOM 1311 C CA . ARG B 1 43 ? -14.578 20.297 1.008 1 80.88 43 ARG B CA 1
ATOM 1312 C C . ARG B 1 43 ? -14.273 21.578 0.222 1 80.88 43 ARG B C 1
ATOM 1314 O O . ARG B 1 43 ? -14.047 21.516 -0.989 1 80.88 43 ARG B O 1
ATOM 1321 N N . ALA B 1 44 ? -14.398 22.625 0.927 1 77.81 44 ALA B N 1
ATOM 1322 C CA . ALA B 1 44 ? -14.109 23.906 0.301 1 77.81 44 ALA B CA 1
ATOM 1323 C C . ALA B 1 44 ? -12.648 23.984 -0.146 1 77.81 44 ALA B C 1
ATOM 1325 O O . ALA B 1 44 ? -12.328 24.656 -1.133 1 77.81 44 ALA B O 1
ATOM 1326 N N . ALA B 1 45 ? -11.93 23.234 0.644 1 74.62 45 ALA B N 1
ATOM 1327 C CA . ALA B 1 45 ? -10.531 23.188 0.241 1 74.62 45 ALA B CA 1
ATOM 1328 C C . ALA B 1 45 ? -10.32 22.203 -0.906 1 74.62 45 ALA B C 1
ATOM 1330 O O . ALA B 1 45 ? -10.961 21.141 -0.955 1 74.62 45 ALA B O 1
ATOM 1331 N N . ASN B 1 46 ? -10.477 22.531 -2.131 1 61.41 46 ASN B N 1
ATOM 1332 C CA . ASN B 1 46 ? -10.352 21.906 -3.441 1 61.41 46 ASN B CA 1
ATOM 1333 C C . ASN B 1 46 ? -9.844 20.469 -3.332 1 61.41 46 ASN B C 1
ATOM 1335 O O . ASN B 1 46 ? -9.852 19.719 -4.312 1 61.41 46 ASN B O 1
ATOM 1339 N N . ASN B 1 47 ? -9.82 19.844 -2.166 1 64.31 47 ASN B N 1
ATOM 1340 C CA . ASN B 1 47 ? -9.156 18.547 -2.061 1 64.31 47 ASN B CA 1
ATOM 1341 C C . ASN B 1 47 ? -10.109 17.391 -2.359 1 64.31 47 ASN B C 1
ATOM 1343 O O . ASN B 1 47 ? -9.766 16.453 -3.082 1 64.31 47 ASN B O 1
ATOM 1347 N N . CYS B 1 48 ? -11.312 17.578 -2.059 1 66.81 48 CYS B N 1
ATOM 1348 C CA . CYS B 1 48 ? -12.258 16.484 -2.182 1 66.81 48 CYS B CA 1
ATOM 1349 C C . CYS B 1 48 ? -12.773 16.359 -3.611 1 66.81 48 CYS B C 1
ATOM 1351 O O . CYS B 1 48 ? -12.945 15.258 -4.125 1 66.81 48 CYS B O 1
ATOM 1353 N N . SER B 1 49 ? -13 17.484 -4.23 1 77.5 49 SER B N 1
ATOM 1354 C CA . SER B 1 49 ? -13.531 17.438 -5.59 1 77.5 49 SER B CA 1
ATOM 1355 C C . SER B 1 49 ? -12.539 16.797 -6.555 1 77.5 49 SER B C 1
ATOM 1357 O O . SER B 1 49 ? -12.938 16.156 -7.527 1 77.5 49 SER B O 1
ATOM 1359 N N . LYS B 1 50 ? -11.375 16.938 -6.316 1 87 50 LYS B N 1
ATOM 1360 C CA . LYS B 1 50 ? -10.352 16.344 -7.172 1 87 50 LYS B CA 1
ATOM 1361 C C . LYS B 1 50 ? -10.062 14.906 -6.742 1 87 50 LYS B C 1
ATOM 1363 O O . LYS B 1 50 ? -9.672 14.07 -7.566 1 87 50 LYS B O 1
ATOM 1368 N N . ALA B 1 51 ? -10.273 14.664 -5.512 1 90.75 51 ALA B N 1
ATOM 1369 C CA . ALA B 1 51 ? -9.922 13.367 -4.941 1 90.75 51 ALA B CA 1
ATOM 1370 C C . ALA B 1 51 ? -10.867 12.273 -5.434 1 90.75 51 ALA B C 1
ATOM 1372 O O . ALA B 1 51 ? -10.438 11.156 -5.719 1 90.75 51 ALA B O 1
ATOM 1373 N N . MET B 1 52 ? -12.117 12.648 -5.645 1 90.94 52 MET B N 1
ATOM 1374 C CA . MET B 1 52 ? -13.117 11.641 -5.969 1 90.94 52 MET B CA 1
ATOM 1375 C C . MET B 1 52 ? -12.852 11.039 -7.348 1 90.94 52 MET B C 1
ATOM 1377 O O . MET B 1 52 ? -12.766 9.82 -7.488 1 90.94 52 MET B O 1
ATOM 1381 N N . PRO B 1 53 ? -12.688 11.82 -8.352 1 93.5 53 PRO B N 1
ATOM 1382 C CA . PRO B 1 53 ? -12.43 11.211 -9.656 1 93.5 53 PRO B CA 1
ATOM 1383 C C . PRO B 1 53 ? -11.102 10.453 -9.703 1 93.5 53 PRO B C 1
ATOM 1385 O O . PRO B 1 53 ? -11 9.422 -10.367 1 93.5 53 PRO B O 1
ATOM 1388 N N . VAL B 1 54 ? -10.109 10.969 -9.109 1 94.69 54 VAL B N 1
ATOM 1389 C CA . VAL B 1 54 ? -8.812 10.297 -9.078 1 94.69 54 VAL B CA 1
ATOM 1390 C C . VAL B 1 54 ? -8.945 8.945 -8.375 1 94.69 54 VAL B C 1
ATOM 1392 O O . VAL B 1 54 ? -8.383 7.945 -8.82 1 94.69 54 VAL B O 1
ATOM 1395 N N . ALA B 1 55 ? -9.68 8.984 -7.289 1 94.12 55 ALA B N 1
ATOM 1396 C CA . ALA B 1 55 ? -9.914 7.75 -6.551 1 94.12 55 ALA B CA 1
ATOM 1397 C C . ALA B 1 55 ? -10.656 6.73 -7.414 1 94.12 55 ALA B C 1
ATOM 1399 O O . ALA B 1 55 ? -10.32 5.543 -7.406 1 94.12 55 ALA B O 1
ATOM 1400 N N . MET B 1 56 ? -11.656 7.207 -8.125 1 95.44 56 MET B N 1
ATOM 1401 C CA . MET B 1 56 ? -12.438 6.316 -8.977 1 95.44 56 MET B CA 1
ATOM 1402 C C . MET B 1 56 ? -11.555 5.672 -10.039 1 95.44 56 MET B C 1
ATOM 1404 O O . MET B 1 56 ? -11.648 4.469 -10.289 1 95.44 56 MET B O 1
ATOM 1408 N N . VAL B 1 57 ? -10.711 6.434 -10.648 1 97.5 57 VAL B N 1
ATOM 1409 C CA . VAL B 1 57 ? -9.82 5.934 -11.695 1 97.5 57 VAL B CA 1
ATOM 1410 C C . VAL B 1 57 ? -8.812 4.957 -11.094 1 97.5 57 VAL B C 1
ATOM 1412 O O . VAL B 1 57 ? -8.547 3.896 -11.672 1 97.5 57 VAL B O 1
ATOM 1415 N N . SER B 1 58 ? -8.289 5.309 -10.016 1 98 58 SER B N 1
ATOM 1416 C CA . SER B 1 58 ? -7.266 4.469 -9.391 1 98 58 SER B CA 1
ATOM 1417 C C . SER B 1 58 ? -7.84 3.115 -8.977 1 98 58 SER B C 1
ATOM 1419 O O . SER B 1 58 ? -7.184 2.084 -9.133 1 98 58 SER B O 1
ATOM 1421 N N . TYR B 1 59 ? -9.008 3.098 -8.422 1 97.5 59 TYR B N 1
ATOM 1422 C CA . TYR B 1 59 ? -9.617 1.836 -8.016 1 97.5 59 TYR B CA 1
ATOM 1423 C C . TYR B 1 59 ? -10.008 0.999 -9.227 1 97.5 59 TYR B C 1
ATOM 1425 O O . TYR B 1 59 ? -9.953 -0.233 -9.18 1 97.5 59 TYR B O 1
ATOM 1433 N N . ALA B 1 60 ? -10.477 1.726 -10.266 1 98 60 ALA B N 1
ATOM 1434 C CA . ALA B 1 60 ? -10.734 0.995 -11.508 1 98 60 ALA B CA 1
ATOM 1435 C C . ALA B 1 60 ? -9.469 0.3 -12.008 1 98 60 ALA B C 1
ATOM 1437 O O . ALA B 1 60 ? -9.508 -0.88 -12.359 1 98 60 ALA B O 1
ATOM 1438 N N . LEU B 1 61 ? -8.367 1.027 -12.039 1 98.56 61 LEU B N 1
ATOM 1439 C CA . LEU B 1 61 ? -7.094 0.457 -12.461 1 98.56 61 LEU B CA 1
ATOM 1440 C C . LEU B 1 61 ? -6.672 -0.678 -11.539 1 98.56 61 LEU B C 1
ATOM 1442 O O . LEU B 1 61 ? -6.117 -1.683 -11.992 1 98.56 61 LEU B O 1
ATOM 1446 N N . LEU B 1 62 ? -6.91 -0.518 -10.297 1 98.5 62 LEU B N 1
ATOM 1447 C CA . LEU B 1 62 ? -6.59 -1.549 -9.32 1 98.5 62 LEU B CA 1
ATOM 1448 C C . LEU B 1 62 ? -7.367 -2.83 -9.602 1 98.5 62 LEU B C 1
ATOM 1450 O O . LEU B 1 62 ? -6.797 -3.924 -9.586 1 98.5 62 LEU B O 1
ATOM 1454 N N . GLY B 1 63 ? -8.664 -2.678 -9.773 1 98 63 GLY B N 1
ATOM 1455 C CA . GLY B 1 63 ? -9.477 -3.844 -10.094 1 98 63 GLY B CA 1
ATOM 1456 C C . GLY B 1 63 ? -9.008 -4.57 -11.344 1 98 63 GLY B C 1
ATOM 1457 O O . GLY B 1 63 ? -8.953 -5.801 -11.367 1 98 63 GLY B O 1
ATOM 1458 N N . PHE B 1 64 ? -8.664 -3.809 -12.344 1 97.81 64 PHE B N 1
ATOM 1459 C CA . PHE B 1 64 ? -8.195 -4.414 -13.586 1 97.81 64 PHE B CA 1
ATOM 1460 C C . PHE B 1 64 ? -6.832 -5.062 -13.391 1 97.81 64 PHE B C 1
ATOM 1462 O O . PHE B 1 64 ? -6.535 -6.094 -13.992 1 97.81 64 PHE B O 1
ATOM 1469 N N . LEU B 1 65 ? -6.035 -4.422 -12.688 1 98 65 LEU B N 1
ATOM 1470 C CA . LEU B 1 65 ? -4.734 -5 -12.375 1 98 65 LEU B CA 1
ATOM 1471 C C . LEU B 1 65 ? -4.887 -6.348 -11.672 1 98 65 LEU B C 1
ATOM 1473 O O . LEU B 1 65 ? -4.211 -7.316 -12.023 1 98 65 LEU B O 1
ATOM 1477 N N . ILE B 1 66 ? -5.73 -6.398 -10.68 1 97.12 66 ILE B N 1
ATOM 1478 C CA . ILE B 1 66 ? -5.961 -7.637 -9.945 1 97.12 66 ILE B CA 1
ATOM 1479 C C . ILE B 1 66 ? -6.527 -8.695 -10.883 1 97.12 66 ILE B C 1
ATOM 1481 O O . ILE B 1 66 ? -6.098 -9.852 -10.859 1 97.12 66 ILE B O 1
ATOM 1485 N N . ASN B 1 67 ? -7.426 -8.289 -11.695 1 96.56 67 ASN B N 1
ATOM 1486 C CA . ASN B 1 67 ? -8 -9.219 -12.664 1 96.56 67 ASN B CA 1
ATOM 1487 C C . ASN B 1 67 ? -6.941 -9.766 -13.617 1 96.56 67 ASN B C 1
ATOM 1489 O O . ASN B 1 67 ? -6.934 -10.961 -13.922 1 96.56 67 ASN B O 1
ATOM 1493 N N . PHE B 1 68 ? -6.164 -8.859 -14.086 1 94.62 68 PHE B N 1
ATOM 1494 C CA . PHE B 1 68 ? -5.117 -9.25 -15.023 1 94.62 68 PHE B CA 1
ATOM 1495 C C . PHE B 1 68 ? -4.086 -10.148 -14.344 1 94.62 68 PHE B C 1
ATOM 1497 O O . PHE B 1 68 ? -3.701 -11.18 -14.891 1 94.62 68 PHE B O 1
ATOM 1504 N N . ALA B 1 69 ? -3.645 -9.836 -13.234 1 92.69 69 ALA B N 1
ATOM 1505 C CA . ALA B 1 69 ? -2.525 -10.492 -12.57 1 92.69 69 ALA B CA 1
ATOM 1506 C C . ALA B 1 69 ? -2.971 -11.789 -11.906 1 92.69 69 ALA B C 1
ATOM 1508 O O . ALA B 1 69 ? -2.205 -12.758 -11.836 1 92.69 69 ALA B O 1
ATOM 1509 N N . LEU B 1 70 ? -4.164 -11.82 -11.43 1 90.56 70 LEU B N 1
ATOM 1510 C CA . LEU B 1 70 ? -4.57 -12.945 -10.594 1 90.56 70 LEU B CA 1
ATOM 1511 C C . LEU B 1 70 ? -5.812 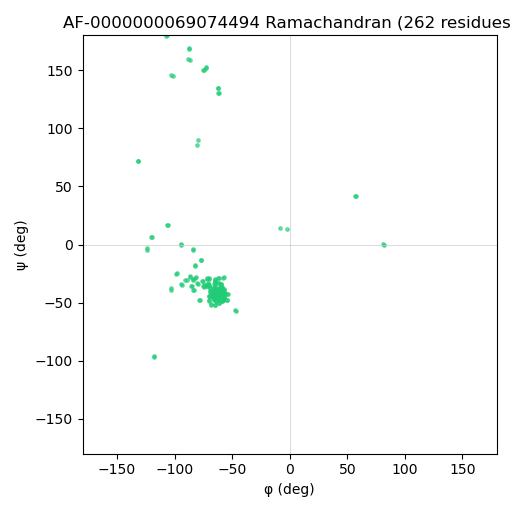-13.617 -11.164 1 90.56 70 LEU B C 1
ATOM 1513 O O . LEU B 1 70 ? -6.273 -14.633 -10.633 1 90.56 70 LEU B O 1
ATOM 1517 N N . GLY B 1 71 ? -6.34 -13.102 -12.188 1 89.94 71 GLY B N 1
ATOM 1518 C CA . GLY B 1 71 ? -7.59 -13.594 -12.742 1 89.94 71 GLY B CA 1
ATOM 1519 C C . GLY B 1 71 ? -7.625 -15.102 -12.898 1 89.94 71 GLY B C 1
ATOM 1520 O O . GLY B 1 71 ? -8.5 -15.766 -12.344 1 89.94 71 GLY B O 1
ATOM 1521 N N . PRO B 1 72 ? -6.672 -15.656 -13.617 1 89.38 72 PRO B N 1
ATOM 1522 C CA . PRO B 1 72 ? -6.676 -17.109 -13.828 1 89.38 72 PRO B CA 1
ATOM 1523 C C . PRO B 1 72 ? -6.59 -17.891 -12.523 1 89.38 72 PRO B C 1
ATOM 1525 O O . PRO B 1 72 ? -7.258 -18.922 -12.375 1 89.38 72 PRO B O 1
ATOM 1528 N N . LEU B 1 73 ? -5.898 -17.375 -11.594 1 86.25 73 LEU B N 1
ATOM 1529 C CA . LEU B 1 73 ? -5.75 -18.031 -10.305 1 86.25 73 LEU B CA 1
ATOM 1530 C C . LEU B 1 73 ? -7.027 -17.906 -9.477 1 86.25 73 LEU B C 1
ATOM 1532 O O . LEU B 1 73 ? -7.395 -18.844 -8.758 1 86.25 73 LEU B O 1
ATOM 1536 N N . LEU B 1 74 ? -7.633 -16.828 -9.602 1 91.06 74 LEU B N 1
ATOM 1537 C CA . LEU B 1 74 ? -8.844 -16.594 -8.828 1 91.06 74 LEU B CA 1
ATOM 1538 C C . LEU B 1 74 ? -10.016 -17.391 -9.383 1 91.06 74 LEU B C 1
ATOM 1540 O O . LEU B 1 74 ? -10.82 -17.922 -8.625 1 91.06 74 LEU B O 1
ATOM 1544 N N . LYS B 1 75 ? -10.039 -17.531 -10.594 1 89.5 75 LYS B N 1
ATOM 1545 C CA . LYS B 1 75 ? -11.148 -18.219 -11.242 1 89.5 75 LYS B CA 1
ATOM 1546 C C . LYS B 1 75 ? -11.039 -19.734 -11.047 1 89.5 75 LYS B C 1
ATOM 1548 O O . LYS B 1 75 ? -12.055 -20.438 -11.008 1 89.5 75 LYS B O 1
ATOM 1553 N N . SER B 1 76 ? -9.906 -20.188 -10.961 1 89.44 76 SER B N 1
ATOM 1554 C CA . SER B 1 76 ? -9.695 -21.625 -10.789 1 89.44 76 SER B CA 1
ATOM 1555 C C . SER B 1 76 ? -9.797 -22.016 -9.32 1 89.44 76 SER B C 1
ATOM 1557 O O . SER B 1 76 ? -9.781 -23.203 -8.984 1 89.44 76 SER B O 1
ATOM 1559 N N . GLY B 1 77 ? -9.953 -20.984 -8.43 1 89.25 77 GLY B N 1
ATOM 1560 C CA . GLY B 1 77 ? -9.992 -21.25 -6.996 1 89.25 77 GLY B CA 1
ATOM 1561 C C . GLY B 1 77 ? -11.375 -21.125 -6.398 1 89.25 77 GLY B C 1
ATOM 1562 O O . GLY B 1 77 ? -12.359 -20.938 -7.125 1 89.25 77 GLY B O 1
ATOM 1563 N N . SER B 1 78 ? -11.445 -21.359 -5.109 1 92.5 78 SER B N 1
ATOM 1564 C CA . SER B 1 78 ? -12.68 -21.203 -4.352 1 92.5 78 SER B CA 1
ATOM 1565 C C . SER B 1 78 ? -12.844 -19.766 -3.852 1 92.5 78 SER B C 1
ATOM 1567 O O . SER B 1 78 ? -11.914 -18.953 -3.953 1 92.5 78 SER B O 1
ATOM 1569 N N . CYS B 1 79 ? -14.031 -19.516 -3.367 1 93.62 79 CYS B N 1
ATOM 1570 C CA . CYS B 1 79 ? -14.273 -18.219 -2.729 1 93.62 79 CYS B CA 1
ATOM 1571 C C . CYS B 1 79 ? -13.336 -18.016 -1.547 1 93.62 79 CYS B C 1
ATOM 1573 O O . CYS B 1 79 ? -12.875 -16.891 -1.307 1 93.62 79 CYS B O 1
ATOM 1575 N N . VAL B 1 80 ? -13.102 -19.094 -0.852 1 95.88 80 VAL B N 1
ATOM 1576 C CA . VAL B 1 80 ? -12.188 -19.016 0.279 1 95.88 80 VAL B CA 1
ATOM 1577 C C . VAL B 1 80 ? -10.789 -18.656 -0.215 1 95.88 80 VAL B C 1
ATOM 1579 O O . VAL B 1 80 ? -10.086 -17.859 0.413 1 95.88 80 VAL B O 1
ATOM 1582 N N . ASP B 1 81 ? -10.375 -19.188 -1.374 1 95.19 81 ASP B N 1
ATOM 1583 C CA . ASP B 1 81 ? -9.086 -18.859 -1.97 1 95.19 81 ASP B CA 1
ATOM 1584 C C . ASP B 1 81 ? -9.016 -17.375 -2.322 1 95.19 81 ASP B C 1
ATOM 1586 O O . ASP B 1 81 ? -7.969 -16.734 -2.154 1 95.19 81 ASP B O 1
ATOM 1590 N N . ALA B 1 82 ? -10.125 -16.922 -2.863 1 96.44 82 ALA B N 1
ATOM 1591 C CA . ALA B 1 82 ? -10.188 -15.508 -3.23 1 96.44 82 ALA B CA 1
ATOM 1592 C C . ALA B 1 82 ? -10.031 -14.609 -2.004 1 96.44 82 ALA B C 1
ATOM 1594 O O . ALA B 1 82 ? -9.328 -13.602 -2.055 1 96.44 82 ALA B O 1
ATOM 1595 N N . ILE B 1 83 ? -10.648 -15 -0.9 1 97.81 83 ILE B N 1
ATOM 1596 C CA . ILE B 1 83 ? -10.562 -14.242 0.342 1 97.81 83 ILE B CA 1
ATOM 1597 C C . ILE B 1 83 ? -9.125 -14.273 0.863 1 97.81 83 ILE B C 1
ATOM 1599 O O . ILE B 1 83 ? -8.578 -13.242 1.252 1 97.81 83 ILE B O 1
ATOM 1603 N N . VAL B 1 84 ? -8.531 -15.414 0.895 1 96.75 84 VAL B N 1
ATOM 1604 C CA . VAL B 1 84 ? -7.172 -15.57 1.401 1 96.75 84 VAL B CA 1
ATOM 1605 C C . VAL B 1 84 ? -6.215 -14.719 0.571 1 96.75 84 VAL B C 1
ATOM 1607 O O . VAL B 1 84 ? -5.371 -14.008 1.121 1 96.75 84 VAL B O 1
ATOM 1610 N N . ARG B 1 85 ? -6.32 -14.758 -0.729 1 95.88 85 ARG B N 1
ATOM 1611 C CA . ARG B 1 85 ? -5.457 -13.977 -1.605 1 95.88 85 ARG B CA 1
ATOM 1612 C C . ARG B 1 85 ? -5.652 -12.477 -1.376 1 95.88 85 ARG B C 1
ATOM 1614 O O . ARG B 1 85 ? -4.684 -11.719 -1.319 1 95.88 85 ARG B O 1
ATOM 1621 N N . GLY B 1 86 ? -6.922 -12.078 -1.299 1 97.69 86 GLY B N 1
ATOM 1622 C CA . GLY B 1 86 ? -7.207 -10.68 -1.021 1 97.69 86 GLY B CA 1
ATOM 1623 C C . GLY B 1 86 ? -6.602 -10.195 0.284 1 97.69 86 GLY B C 1
ATOM 1624 O O . GLY B 1 86 ? -6.023 -9.102 0.341 1 97.69 86 GLY B O 1
ATOM 1625 N N . VAL B 1 87 ? -6.699 -10.992 1.312 1 98.12 87 VAL B N 1
ATOM 1626 C CA . VAL B 1 87 ? -6.168 -10.641 2.623 1 98.12 87 VAL B CA 1
ATOM 1627 C C . VAL B 1 87 ? -4.641 -10.578 2.562 1 98.12 87 VAL B C 1
ATOM 1629 O O . VAL B 1 87 ? -4.027 -9.664 3.131 1 98.12 87 VAL B O 1
ATOM 1632 N N . LEU B 1 88 ? -4.016 -11.477 1.875 1 97.25 88 LEU B N 1
ATOM 1633 C CA . LEU B 1 88 ? -2.561 -11.492 1.764 1 97.25 88 LEU B CA 1
ATOM 1634 C C . LEU B 1 88 ? -2.062 -10.242 1.04 1 97.25 88 LEU B C 1
ATOM 1636 O O . LEU B 1 88 ? -1.086 -9.625 1.466 1 97.25 88 LEU B O 1
ATOM 1640 N N . ILE B 1 89 ? -2.709 -9.914 -0.035 1 97.62 89 ILE B N 1
ATOM 1641 C CA . ILE B 1 89 ? -2.344 -8.711 -0.778 1 97.62 89 ILE B CA 1
ATOM 1642 C C . ILE B 1 89 ? -2.512 -7.48 0.113 1 97.62 89 ILE B C 1
ATOM 1644 O O . ILE B 1 89 ? -1.664 -6.586 0.114 1 97.62 89 ILE B O 1
ATOM 1648 N N . SER B 1 90 ? -3.621 -7.449 0.833 1 98.5 90 SER B N 1
ATOM 1649 C CA . SER B 1 90 ? -3.881 -6.301 1.697 1 98.5 90 SER B CA 1
ATOM 1650 C C . SER B 1 90 ? -2.844 -6.203 2.812 1 98.5 90 SER B C 1
ATOM 1652 O O . SER B 1 90 ? -2.502 -5.105 3.254 1 98.5 90 SER B O 1
ATOM 1654 N N . MET B 1 91 ? -2.348 -7.32 3.26 1 98.56 91 MET B N 1
ATOM 1655 C CA . MET B 1 91 ? -1.301 -7.309 4.277 1 98.56 91 MET B CA 1
ATOM 1656 C C . MET B 1 91 ? -0.015 -6.699 3.727 1 98.56 91 MET B C 1
ATOM 1658 O O . MET B 1 91 ? 0.718 -6.023 4.453 1 98.56 91 MET B O 1
ATOM 1662 N N . VAL B 1 92 ? 0.284 -6.977 2.482 1 98.38 92 VAL B N 1
ATOM 1663 C CA . VAL B 1 92 ? 1.44 -6.355 1.843 1 98.38 92 VAL B CA 1
ATOM 1664 C C . VAL B 1 92 ? 1.29 -4.836 1.865 1 98.38 92 VAL B C 1
ATOM 1666 O O . VAL B 1 92 ? 2.223 -4.117 2.232 1 98.38 92 VAL B O 1
ATOM 1669 N N . VAL B 1 93 ? 0.093 -4.375 1.508 1 98.62 93 VAL B N 1
ATOM 1670 C CA . VAL B 1 93 ? -0.219 -2.949 1.465 1 98.62 93 VAL B CA 1
ATOM 1671 C C . VAL B 1 93 ? -0.041 -2.338 2.854 1 98.62 93 VAL B C 1
ATOM 1673 O O . VAL B 1 93 ? 0.555 -1.268 2.996 1 98.62 93 VAL B O 1
ATOM 1676 N N . THR B 1 94 ? -0.512 -3.059 3.824 1 98.75 94 THR B N 1
ATOM 1677 C CA . THR B 1 94 ? -0.469 -2.564 5.195 1 98.75 94 THR B CA 1
ATOM 1678 C C . THR B 1 94 ? 0.966 -2.537 5.715 1 98.75 94 THR B C 1
ATOM 1680 O O . THR B 1 94 ? 1.418 -1.522 6.25 1 98.75 94 THR B O 1
ATOM 1683 N N . LEU B 1 95 ? 1.637 -3.568 5.531 1 98.69 95 LEU B N 1
ATOM 1684 C CA . LEU B 1 95 ? 2.955 -3.717 6.141 1 98.69 95 LEU B CA 1
ATOM 1685 C C . LEU B 1 95 ? 3.943 -2.723 5.543 1 98.69 95 LEU B C 1
ATOM 1687 O O . LEU B 1 95 ? 4.781 -2.168 6.258 1 98.69 95 LEU B O 1
ATOM 1691 N N . ILE B 1 96 ? 3.861 -2.531 4.27 1 98.25 96 ILE B N 1
ATOM 1692 C CA . ILE B 1 96 ? 4.832 -1.612 3.686 1 98.25 96 ILE B CA 1
ATOM 1693 C C . ILE B 1 96 ? 4.492 -0.179 4.09 1 98.25 96 ILE B C 1
ATOM 1695 O O . ILE B 1 96 ? 5.387 0.657 4.238 1 98.25 96 ILE B O 1
ATOM 1699 N N . ASP B 1 97 ? 3.215 0.109 4.324 1 98.44 97 ASP B N 1
ATOM 1700 C CA . ASP B 1 97 ? 2.811 1.477 4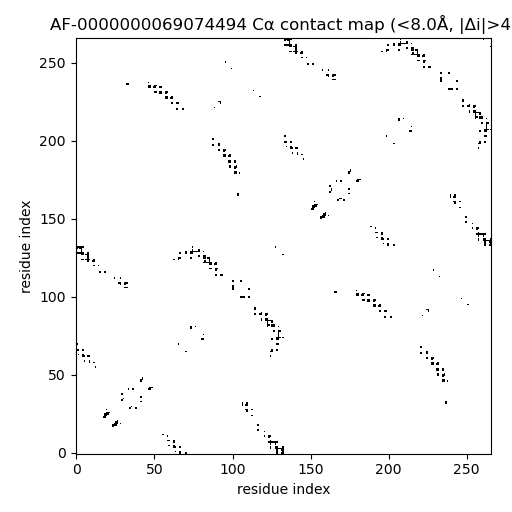.637 1 98.44 97 ASP B CA 1
ATOM 1701 C C . ASP B 1 97 ? 3.033 1.787 6.117 1 98.44 97 ASP B C 1
ATOM 1703 O O . ASP B 1 97 ? 3.002 2.951 6.523 1 98.44 97 ASP B O 1
ATOM 1707 N N . VAL B 1 98 ? 3.186 0.769 6.965 1 97.81 98 VAL B N 1
ATOM 1708 C CA . VAL B 1 98 ? 3.459 1.01 8.375 1 97.81 98 VAL B CA 1
ATOM 1709 C C . VAL B 1 98 ? 4.688 1.905 8.523 1 97.81 98 VAL B C 1
ATOM 1711 O O . VAL B 1 98 ? 4.672 2.871 9.289 1 97.81 98 VAL B 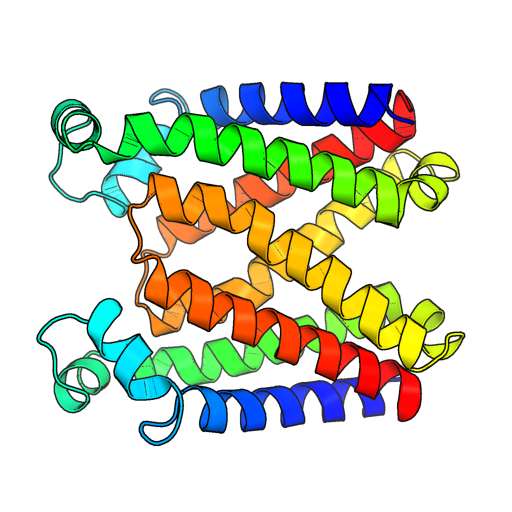O 1
ATOM 1714 N N . ALA B 1 99 ? 5.742 1.588 7.816 1 95.69 99 ALA B N 1
ATOM 1715 C CA . ALA B 1 99 ? 6.977 2.365 7.898 1 95.69 99 ALA B CA 1
ATOM 1716 C C . ALA B 1 99 ? 6.75 3.803 7.441 1 95.69 99 ALA B C 1
ATOM 1718 O O . ALA B 1 99 ? 7.195 4.75 8.094 1 95.69 99 ALA B O 1
ATOM 1719 N N . HIS B 1 100 ? 6.051 3.951 6.312 1 96.81 100 HIS B N 1
ATOM 1720 C CA . HIS B 1 100 ? 5.785 5.297 5.816 1 96.81 100 HIS B CA 1
ATOM 1721 C C . HIS B 1 100 ? 4.945 6.094 6.805 1 96.81 100 HIS B C 1
ATOM 1723 O O . HIS B 1 100 ? 5.184 7.289 7.008 1 96.81 100 HIS B O 1
ATOM 1729 N N . CYS B 1 101 ? 3.947 5.391 7.355 1 96 101 CYS B N 1
ATOM 1730 C CA . CYS B 1 101 ? 3.092 6.027 8.352 1 96 101 CYS B CA 1
ATOM 1731 C C . CYS B 1 101 ? 3.912 6.52 9.539 1 96 101 CYS B C 1
ATOM 1733 O O . CYS B 1 101 ? 3.764 7.668 9.969 1 96 101 CYS B O 1
ATOM 1735 N N . MET B 1 102 ? 4.785 5.723 10.023 1 94.38 102 MET B N 1
ATOM 1736 C CA . MET B 1 102 ? 5.578 6.047 11.211 1 94.38 102 MET B CA 1
ATOM 1737 C C . MET B 1 102 ? 6.59 7.145 10.906 1 94.38 102 MET B C 1
ATOM 1739 O O . MET B 1 102 ? 6.746 8.086 11.68 1 94.38 102 MET B O 1
ATOM 1743 N N . PHE B 1 103 ? 7.273 7.074 9.797 1 93.69 103 PHE B N 1
ATOM 1744 C CA . PHE B 1 103 ? 8.312 8.047 9.469 1 93.69 103 PHE B CA 1
ATOM 1745 C C . PHE B 1 103 ? 7.699 9.406 9.156 1 93.69 103 PHE B C 1
ATOM 1747 O O . PHE B 1 103 ? 8.312 10.445 9.422 1 93.69 103 PHE B O 1
ATOM 1754 N N . SER B 1 104 ? 6.477 9.445 8.641 1 93.81 104 SER B N 1
ATOM 1755 C CA . SER B 1 104 ? 5.801 10.695 8.312 1 93.81 104 SER B CA 1
ATOM 1756 C C . SER B 1 104 ? 4.91 11.164 9.453 1 93.81 104 SER B C 1
ATOM 1758 O O . SER B 1 104 ? 4.16 12.133 9.312 1 93.81 104 SER B O 1
ATOM 1760 N N . ALA B 1 105 ? 4.848 10.43 10.523 1 91.62 105 ALA B N 1
ATOM 1761 C CA . ALA B 1 105 ? 4.086 10.766 11.727 1 91.62 105 ALA B CA 1
ATOM 1762 C C . ALA B 1 105 ? 2.609 10.969 11.406 1 91.62 105 ALA B C 1
ATOM 1764 O O . ALA B 1 105 ? 1.992 11.93 11.867 1 91.62 105 ALA B O 1
ATOM 1765 N N . ARG B 1 106 ? 2.127 10.094 10.562 1 93.62 106 ARG B N 1
ATOM 1766 C CA . ARG B 1 106 ? 0.694 10.117 10.289 1 93.62 106 ARG B CA 1
ATOM 1767 C C . ARG B 1 106 ? -0.095 9.539 11.453 1 93.62 106 ARG B C 1
ATOM 1769 O O . ARG B 1 106 ? 0.416 8.695 12.195 1 93.62 106 ARG B O 1
ATOM 1776 N N . PRO B 1 107 ? -1.34 10.047 11.617 1 95.25 107 PRO B N 1
ATOM 1777 C CA . PRO B 1 107 ? -2.146 9.516 12.719 1 95.25 107 PRO B CA 1
ATOM 1778 C C . PRO B 1 107 ? -2.445 8.023 12.57 1 95.25 107 PRO B C 1
ATOM 1780 O O . PRO B 1 107 ? -2.908 7.59 11.508 1 95.25 107 PRO B O 1
ATOM 1783 N N . LEU B 1 108 ? -2.287 7.277 13.68 1 95.25 108 LEU B N 1
ATOM 1784 C CA . LEU B 1 108 ? -2.412 5.824 13.648 1 95.25 108 LEU B CA 1
ATOM 1785 C C . LEU B 1 108 ? -3.869 5.41 13.477 1 95.25 108 LEU B C 1
ATOM 1787 O O . LEU B 1 108 ? -4.16 4.402 12.828 1 95.25 108 LEU B O 1
ATOM 1791 N N . VAL B 1 109 ? -4.762 6.156 14.078 1 97.5 109 VAL B N 1
ATOM 1792 C CA . VAL B 1 109 ? -6.176 5.824 13.953 1 97.5 109 VAL B CA 1
ATOM 1793 C C . VAL B 1 109 ? -6.605 5.906 12.492 1 97.5 109 VAL B C 1
ATOM 1795 O O . VAL B 1 109 ? -7.316 5.027 12 1 97.5 109 VAL B O 1
ATOM 1798 N N . GLY B 1 110 ? -6.23 6.996 11.82 1 97.56 110 GLY B N 1
ATOM 1799 C CA . GLY B 1 110 ? -6.5 7.102 10.398 1 97.56 110 GLY B CA 1
ATOM 1800 C C . GLY B 1 110 ? -5.891 5.973 9.594 1 97.56 110 GLY B C 1
ATOM 1801 O O . GLY B 1 110 ? -6.527 5.434 8.68 1 97.56 110 GLY B O 1
ATOM 1802 N N . PHE B 1 111 ? -4.668 5.637 10.016 1 98.19 111 PHE B N 1
ATOM 1803 C CA . PHE B 1 111 ? -3.975 4.527 9.375 1 98.19 111 PHE B CA 1
ATOM 1804 C C . PHE B 1 111 ? -4.777 3.238 9.5 1 98.19 111 PHE B C 1
ATOM 1806 O O . PHE B 1 111 ? -4.98 2.525 8.516 1 98.19 111 PHE B O 1
ATOM 1813 N N . VAL B 1 112 ? -5.227 2.936 10.633 1 98.62 112 VAL B N 1
ATOM 1814 C CA . VAL B 1 112 ? -5.953 1.694 10.891 1 98.62 112 VAL B CA 1
ATOM 1815 C C . VAL B 1 112 ? -7.273 1.699 10.125 1 98.62 112 VAL B C 1
ATOM 1817 O O . VAL B 1 112 ? -7.66 0.689 9.531 1 98.62 112 VAL B O 1
ATOM 1820 N N . ILE B 1 113 ? -7.973 2.768 10.094 1 98.69 113 ILE B N 1
ATOM 1821 C CA . ILE B 1 113 ? -9.234 2.887 9.375 1 98.69 113 ILE B CA 1
ATOM 1822 C C . ILE B 1 113 ? -9 2.65 7.887 1 98.69 113 ILE B C 1
ATOM 1824 O O . ILE B 1 113 ? -9.727 1.874 7.2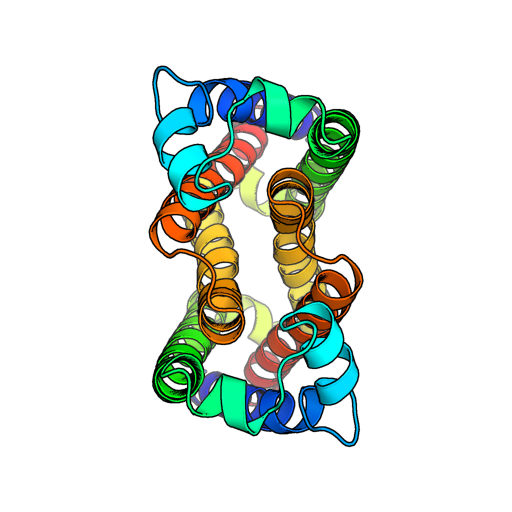54 1 98.69 113 ILE B O 1
ATOM 1828 N N . ASP B 1 114 ? -8.008 3.301 7.359 1 98.62 114 ASP B N 1
ATOM 1829 C CA . ASP B 1 114 ? -7.719 3.225 5.93 1 98.62 114 ASP B CA 1
ATOM 1830 C C . ASP B 1 114 ? -7.316 1.81 5.523 1 98.62 114 ASP B C 1
ATOM 1832 O O . ASP B 1 114 ? -7.75 1.31 4.484 1 98.62 114 ASP B O 1
ATOM 1836 N N . HIS B 1 115 ? -6.527 1.189 6.32 1 98.75 115 HIS B N 1
ATOM 1837 C CA . HIS B 1 115 ? -6.023 -0.112 5.898 1 98.75 115 HIS B CA 1
ATOM 1838 C C . HIS B 1 115 ? -7.039 -1.215 6.176 1 98.75 115 HIS B C 1
ATOM 1840 O O . HIS B 1 115 ? -7.055 -2.236 5.484 1 98.75 115 HIS B O 1
ATOM 1846 N N . ALA B 1 116 ? -7.914 -1.056 7.215 1 98.75 116 ALA B N 1
ATOM 1847 C CA . ALA B 1 116 ? -9.062 -1.949 7.324 1 98.75 116 ALA B CA 1
ATOM 1848 C C . ALA B 1 116 ? -9.945 -1.856 6.082 1 98.75 116 ALA B C 1
ATOM 1850 O O . ALA B 1 116 ? -10.391 -2.877 5.551 1 98.75 116 ALA B O 1
ATOM 1851 N N . TYR B 1 117 ? -10.156 -0.691 5.648 1 98.69 117 TYR B N 1
ATOM 1852 C CA . TYR B 1 117 ? -10.891 -0.469 4.406 1 98.69 117 TYR B CA 1
ATOM 1853 C C . TYR B 1 117 ? -10.219 -1.182 3.24 1 98.69 117 TYR B C 1
ATOM 1855 O O . TYR B 1 117 ? -10.891 -1.817 2.424 1 98.69 117 TYR B O 1
ATOM 1863 N N . ASP B 1 118 ? -8.906 -1.082 3.113 1 98.75 118 ASP B N 1
ATOM 1864 C CA . ASP B 1 118 ? -8.156 -1.7 2.021 1 98.75 118 ASP B CA 1
ATOM 1865 C C . ASP B 1 118 ? -8.367 -3.213 2 1 98.75 118 ASP B C 1
ATOM 1867 O O . ASP B 1 118 ? -8.445 -3.818 0.929 1 98.75 118 ASP B O 1
ATOM 1871 N N . VAL B 1 119 ? -8.383 -3.807 3.184 1 98.69 119 VAL B N 1
ATOM 1872 C CA . VAL B 1 119 ? -8.609 -5.246 3.271 1 98.69 119 VAL B CA 1
ATOM 1873 C C . VAL B 1 119 ? -9.953 -5.598 2.643 1 98.69 119 VAL B C 1
ATOM 1875 O O . VAL B 1 119 ? -10.047 -6.523 1.834 1 98.69 119 VAL B O 1
ATOM 1878 N N . PHE B 1 120 ? -10.984 -4.875 3.014 1 98.62 120 PHE B N 1
ATOM 1879 C CA . PHE B 1 120 ? -12.32 -5.164 2.506 1 98.62 120 PHE B CA 1
ATOM 1880 C C . PHE B 1 120 ? -12.398 -4.91 1.006 1 98.62 120 PHE B C 1
ATOM 1882 O O . PHE B 1 120 ? -13.016 -5.684 0.272 1 98.62 120 PHE B O 1
ATOM 1889 N N . VAL B 1 121 ? -11.781 -3.848 0.56 1 98.56 121 VAL B N 1
ATOM 1890 C CA . VAL B 1 121 ? -11.852 -3.457 -0.845 1 98.56 121 VAL B CA 1
ATOM 1891 C C . VAL B 1 121 ? -11.172 -4.52 -1.708 1 98.56 121 VAL B C 1
ATOM 1893 O O . VAL B 1 121 ? -11.758 -5.008 -2.676 1 98.56 121 VAL B O 1
ATOM 1896 N N . ILE B 1 122 ? -9.969 -4.879 -1.382 1 98.56 122 ILE B N 1
ATOM 1897 C CA . ILE B 1 122 ? -9.188 -5.82 -2.184 1 98.56 122 ILE B CA 1
ATOM 1898 C C . ILE B 1 122 ? -9.844 -7.199 -2.137 1 98.56 122 ILE B C 1
ATOM 1900 O O . ILE B 1 122 ? -9.953 -7.875 -3.164 1 98.56 122 ILE B O 1
ATOM 1904 N N . THR B 1 123 ? -10.25 -7.566 -0.957 1 98.44 123 THR B N 1
ATOM 1905 C CA . THR B 1 123 ? -10.898 -8.867 -0.824 1 98.44 123 THR B CA 1
ATOM 1906 C C . THR B 1 123 ? -12.195 -8.914 -1.633 1 98.44 123 THR B C 1
ATOM 1908 O O . THR B 1 123 ? -12.484 -9.914 -2.291 1 98.44 123 THR B O 1
ATOM 1911 N N . LEU B 1 124 ? -12.945 -7.891 -1.521 1 98.19 124 LEU B N 1
ATOM 1912 C CA . LEU B 1 124 ? -14.188 -7.797 -2.279 1 98.19 124 LEU B CA 1
ATOM 1913 C C . LEU B 1 124 ? -13.922 -7.922 -3.777 1 98.19 124 LEU B C 1
ATOM 1915 O O . LEU B 1 124 ? -14.648 -8.617 -4.484 1 98.19 124 LEU B O 1
ATOM 1919 N N . MET B 1 125 ? -12.938 -7.262 -4.309 1 98.12 125 MET B N 1
ATOM 1920 C CA . MET B 1 125 ? -12.594 -7.344 -5.723 1 98.12 125 MET B CA 1
ATOM 1921 C C . MET B 1 125 ? -12.18 -8.758 -6.105 1 98.12 125 MET B C 1
ATOM 1923 O O . MET B 1 125 ? -12.586 -9.273 -7.148 1 98.12 125 MET B O 1
ATOM 1927 N N . CYS B 1 126 ? -11.43 -9.375 -5.258 1 97.88 126 CYS B N 1
ATOM 1928 C CA . CYS B 1 126 ? -11.008 -10.75 -5.527 1 97.88 126 CYS B CA 1
ATOM 1929 C C . CYS B 1 126 ? -12.203 -11.688 -5.574 1 97.88 126 CYS B C 1
ATOM 1931 O O . CYS B 1 126 ? -12.289 -12.555 -6.441 1 97.88 126 CYS B O 1
ATOM 1933 N N . ILE B 1 127 ? -13.102 -11.484 -4.605 1 97.62 127 ILE B N 1
ATOM 1934 C CA . ILE B 1 127 ? -14.289 -12.336 -4.535 1 97.62 127 ILE B CA 1
ATOM 1935 C C . ILE B 1 127 ? -15.125 -12.156 -5.801 1 97.62 127 ILE B C 1
ATOM 1937 O O . ILE B 1 127 ? -15.586 -13.141 -6.391 1 97.62 127 ILE B O 1
ATOM 1941 N N . CYS B 1 128 ? -15.344 -10.938 -6.207 1 97.69 128 CYS B N 1
ATOM 1942 C CA . CYS B 1 128 ? -16.156 -10.656 -7.387 1 97.69 128 CYS B CA 1
ATOM 1943 C C . CYS B 1 128 ? -15.539 -11.266 -8.633 1 97.69 128 CYS B C 1
ATOM 1945 O O . CYS B 1 128 ? -16.234 -11.852 -9.461 1 97.69 128 CYS B O 1
ATOM 1947 N N . ILE B 1 129 ? -14.266 -11.156 -8.82 1 96.56 129 ILE B N 1
ATOM 1948 C CA . ILE B 1 129 ? -13.57 -11.719 -9.969 1 96.56 129 ILE B CA 1
ATOM 1949 C C . ILE B 1 129 ? -13.672 -13.242 -9.945 1 96.56 129 ILE B C 1
ATOM 1951 O O . ILE B 1 129 ? -13.906 -13.875 -10.977 1 96.56 129 ILE B O 1
ATOM 1955 N N . ALA B 1 130 ? -13.555 -13.805 -8.766 1 95.62 130 ALA B N 1
ATOM 1956 C CA . ALA B 1 130 ? -13.57 -15.258 -8.609 1 95.62 130 ALA B CA 1
ATOM 1957 C C . ALA B 1 130 ? -14.961 -15.82 -8.883 1 95.62 130 ALA B C 1
ATOM 1959 O O . ALA B 1 130 ? -15.094 -16.938 -9.398 1 95.62 130 ALA B O 1
ATOM 1960 N N . THR B 1 131 ? -16.016 -15.133 -8.547 1 94.88 131 THR B N 1
ATOM 1961 C CA . THR B 1 131 ? -17.344 -15.734 -8.523 1 94.88 131 THR B CA 1
ATOM 1962 C C . THR B 1 131 ? -18.156 -15.312 -9.75 1 94.88 131 THR B C 1
ATOM 1964 O O . THR B 1 131 ? -19.031 -16.047 -10.211 1 94.88 131 THR B O 1
ATOM 1967 N N . ILE B 1 132 ? -18.047 -14.086 -10.211 1 90.19 132 ILE B N 1
ATOM 1968 C CA . ILE B 1 132 ? -18.844 -13.555 -11.312 1 90.19 132 ILE B CA 1
ATOM 1969 C C . ILE B 1 132 ? -18.062 -13.703 -12.625 1 90.19 132 ILE B C 1
ATOM 1971 O O . ILE B 1 132 ? -18.672 -13.836 -13.688 1 90.19 132 ILE B O 1
ATOM 1975 N N . GLY B 1 133 ? -16.562 -13.547 -12.516 1 71.88 133 GLY B N 1
ATOM 1976 C CA . GLY B 1 133 ? -15.797 -13.508 -13.75 1 71.88 133 GLY B CA 1
ATOM 1977 C C . GLY B 1 133 ? -15.539 -14.891 -14.336 1 71.88 133 GLY B C 1
ATOM 1978 O O . GLY B 1 133 ? -15.812 -15.906 -13.695 1 71.88 133 GLY B O 1
#

Organism: Magallana gigas (NCBI:txid29159)

Sequence (266 aa):
MVLGAVVGIVSSQVLGALWYSPRVLGNAWMRVTYPGKTEEEVRAANNCSKAMPVAMVSYALLGFLINFALGPLLKSGSCVDAIVRGVLISMVVTLIDVAHCMFSARPLVGFVIDHAYDVFVITLMCICIATIGMVLGAVVGIVSSQVLGALWYSPRVLGNAWMRVTYPGKTEEEVRAANNCSKAMPVAMVSYALLGFLINFALGPLLKSGSCVDAIVRGVLISMVVTLIDVAHCMFSARPLVGFVIDHAYDVFVITLMCICIATIG

Radius of gyration: 18.67 Å; Cα contacts (8 Å, |Δi|>4): 355; chains: 2; bounding box: 45×46×36 Å

pLDDT: mean 93.65, std 7.01, range [61.25, 98.75]

Solvent-accessible surface area (backbone atoms only — not comparable to full-atom values): 13015 Å² total; per-residue (Å²): 86,65,64,6,23,52,51,17,32,54,49,39,51,54,47,49,57,50,50,52,24,73,91,64,42,19,49,67,37,43,54,58,71,39,67,96,55,50,72,68,57,50,50,67,40,66,41,47,74,56,21,51,60,52,28,54,52,30,44,44,51,40,29,49,48,48,41,69,76,38,32,73,62,27,51,75,43,47,68,67,50,15,41,52,51,15,44,53,54,32,46,50,44,44,30,62,42,48,34,55,36,35,66,64,64,50,57,62,68,40,48,52,54,52,46,55,50,42,30,53,41,44,19,46,28,32,35,28,29,30,70,67,50,86,66,63,6,24,52,52,17,32,54,49,38,53,53,47,48,57,50,50,53,25,72,92,64,42,19,48,68,35,42,53,59,69,40,66,94,55,49,70,68,54,49,49,68,42,67,41,46,75,55,20,52,60,53,28,53,51,30,43,44,52,40,29,49,48,49,41,69,76,39,33,73,61,27,48,75,43,48,68,67,51,14,41,54,51,16,44,54,55,31,47,51,43,44,31,63,43,49,34,55,35,35,66,64,64,51,54,62,68,42,48,51,53,53,48,54,48,42,30,54,40,44,18,45,28,32,35,27,28,28,71,69,48

Foldseek 3Di:
DVQLLVVLLVVLLVLVCVLLDPVHCVVVLCCQQPPPDDPVRVVVVVPVVVVSVVVSVVSSVVSVVCCVPCLVVLQVDDLVVLLVVLQVVLVVVLVVCVVVCVVVVGDVSNSVSVSVSSSCSSSSSSNSSRPVD/DVQLLVVLLVVLLVLVCVLLDPVHCVVVLCCQQPPPDDPVRVVVVVPVVVCSVVVSVVSSVVSVVCCVPCLVVLQVDDLVVLLVVLQVVLVVVLVVCVVVCVVVVGDVSNSVSVSVSSSCSSSSSSNSSRPVD